Protein AF-A0A7S2IC06-F1 (afdb_monomer_lite)

Radius of gyration: 17.0 Å; chains: 1; bounding box: 45×34×47 Å

Structure (mmCIF, N/CA/C/O backbone):
data_AF-A0A7S2IC06-F1
#
_entry.id   AF-A0A7S2IC06-F1
#
loop_
_atom_site.group_PDB
_atom_site.id
_atom_site.type_symbol
_atom_site.label_atom_id
_atom_site.label_alt_id
_atom_site.label_comp_id
_atom_site.label_asym_id
_atom_site.label_entity_id
_atom_site.label_seq_id
_atom_site.pdbx_PDB_ins_code
_atom_site.Cartn_x
_atom_site.Cartn_y
_atom_site.Cartn_z
_atom_site.occupancy
_atom_site.B_iso_or_equiv
_atom_site.auth_seq_id
_atom_site.auth_comp_id
_atom_site.auth_asym_id
_atom_site.auth_atom_id
_atom_site.pdbx_PDB_model_num
ATOM 1 N N . TYR A 1 1 ? 7.723 6.911 17.858 1.00 88.75 1 TYR A N 1
ATOM 2 C CA . TYR A 1 1 ? 7.736 6.981 16.388 1.00 88.75 1 TYR A CA 1
ATOM 3 C C . TYR A 1 1 ? 6.373 6.677 15.778 1.00 88.75 1 TYR A C 1
ATOM 5 O O . TYR A 1 1 ? 5.666 7.607 15.430 1.00 88.75 1 TYR A O 1
ATOM 13 N N . VAL A 1 2 ? 5.915 5.421 15.769 1.00 88.25 2 VAL A N 1
ATOM 14 C CA . VAL A 1 2 ? 4.661 5.024 15.096 1.00 88.25 2 VAL A CA 1
ATOM 15 C C . VAL A 1 2 ? 3.413 5.791 15.566 1.00 88.25 2 VAL A C 1
ATOM 17 O O . VAL A 1 2 ? 2.596 6.195 14.750 1.00 88.25 2 VAL A O 1
ATOM 20 N N . GLN A 1 3 ? 3.288 6.100 16.860 1.00 89.50 3 GLN A N 1
ATOM 21 C CA . GLN A 1 3 ? 2.192 6.945 17.372 1.00 89.50 3 GLN A CA 1
ATOM 22 C C . GLN A 1 3 ? 2.185 8.374 16.788 1.00 89.50 3 GLN A C 1
ATOM 24 O O . GLN A 1 3 ? 1.154 9.042 16.762 1.00 89.50 3 GLN A O 1
ATOM 29 N N . GLY A 1 4 ? 3.336 8.875 16.335 1.00 92.00 4 GLY A N 1
ATOM 30 C CA . GLY A 1 4 ? 3.431 10.110 15.557 1.00 92.00 4 GLY A CA 1
ATOM 31 C C . GLY A 1 4 ? 2.849 9.935 14.156 1.00 92.00 4 GLY A C 1
ATOM 32 O O . GLY A 1 4 ? 2.000 10.731 13.767 1.00 92.00 4 GLY A O 1
ATOM 33 N N . MET A 1 5 ? 3.209 8.851 13.460 1.00 93.56 5 MET A N 1
ATOM 34 C CA . MET A 1 5 ? 2.650 8.508 12.145 1.00 93.56 5 MET A CA 1
ATOM 35 C C . MET A 1 5 ? 1.123 8.377 12.184 1.00 93.56 5 MET A C 1
ATOM 37 O O . MET A 1 5 ? 0.424 8.940 11.348 1.00 93.56 5 MET A O 1
ATOM 41 N N . LEU A 1 6 ? 0.578 7.692 13.192 1.00 90.81 6 LEU A N 1
ATOM 42 C CA . LEU A 1 6 ? -0.871 7.492 13.316 1.00 90.81 6 LEU A CA 1
ATOM 43 C C . LEU A 1 6 ? -1.656 8.797 13.434 1.00 90.81 6 LEU A C 1
ATOM 45 O O . LEU A 1 6 ? -2.805 8.851 13.014 1.00 90.81 6 LEU A O 1
ATOM 49 N N . ARG A 1 7 ? -1.040 9.860 13.961 1.00 92.19 7 ARG A N 1
ATOM 50 C CA . ARG A 1 7 ? -1.664 11.187 14.038 1.00 92.19 7 ARG A CA 1
ATOM 51 C C . ARG A 1 7 ? -1.750 11.900 12.688 1.00 92.19 7 ARG A C 1
ATOM 53 O O . ARG A 1 7 ? -2.491 12.872 12.590 1.00 92.19 7 ARG A O 1
ATOM 60 N N . ARG A 1 8 ? -1.026 11.431 11.666 1.00 91.50 8 ARG A N 1
ATOM 61 C CA . ARG A 1 8 ? -1.155 11.904 10.276 1.00 91.50 8 ARG A CA 1
ATOM 62 C C . ARG A 1 8 ? -2.258 11.199 9.508 1.00 91.50 8 ARG A C 1
ATOM 64 O O . ARG A 1 8 ? -2.693 11.694 8.474 1.00 91.50 8 ARG A O 1
ATOM 71 N N . LEU A 1 9 ? -2.692 10.044 10.000 1.00 90.75 9 LEU A N 1
ATOM 72 C CA . LEU A 1 9 ? -3.789 9.317 9.398 1.00 90.75 9 LEU A CA 1
ATOM 73 C C . LEU A 1 9 ? -5.127 9.871 9.908 1.00 90.75 9 LEU A C 1
ATOM 75 O O . LEU A 1 9 ? -5.217 10.371 11.035 1.00 90.75 9 LEU A O 1
ATOM 79 N N . PRO A 1 10 ? -6.189 9.782 9.095 1.00 88.12 10 PRO A N 1
ATOM 80 C CA . PRO A 1 10 ? -7.542 10.076 9.544 1.00 88.12 10 PRO A CA 1
ATOM 81 C C . PRO A 1 10 ? -7.901 9.244 10.784 1.00 88.12 10 PRO A C 1
ATOM 83 O O . PRO A 1 10 ? -7.477 8.099 10.909 1.00 88.12 10 PRO A O 1
ATOM 86 N N . LYS A 1 11 ? -8.706 9.798 11.702 1.00 84.94 11 LYS A N 1
ATOM 87 C CA . LYS A 1 11 ? -9.112 9.082 12.933 1.00 84.94 11 LYS A CA 1
ATOM 88 C C . LYS A 1 11 ? -9.860 7.781 12.636 1.00 84.94 11 LYS A C 1
ATOM 90 O O . LYS A 1 11 ? -9.700 6.797 13.350 1.00 84.94 11 LYS A O 1
ATOM 95 N N . GLU A 1 12 ? -10.660 7.797 11.577 1.00 87.12 12 GLU A N 1
ATOM 96 C CA . GLU A 1 12 ? -11.350 6.634 11.037 1.00 87.12 12 GLU A CA 1
ATOM 97 C C . GLU A 1 12 ? -10.855 6.419 9.612 1.00 87.12 12 GLU A C 1
ATOM 99 O O . GLU A 1 12 ? -10.966 7.307 8.768 1.00 87.12 12 GLU A O 1
ATOM 104 N N . PHE A 1 13 ? -10.265 5.257 9.358 1.00 91.75 13 PHE A N 1
ATOM 105 C CA . PHE A 1 13 ? -9.739 4.889 8.053 1.00 91.75 13 PHE A CA 1
ATOM 106 C C . PHE A 1 13 ? -9.820 3.379 7.863 1.00 91.75 13 PHE A C 1
ATOM 108 O O . PHE A 1 13 ? -9.888 2.603 8.824 1.00 91.75 13 PHE A O 1
ATOM 115 N N . ALA A 1 14 ? -9.786 2.960 6.606 1.00 93.81 14 ALA A N 1
ATOM 116 C CA . ALA A 1 14 ? -9.559 1.576 6.237 1.00 93.81 14 ALA A CA 1
ATOM 117 C C . ALA A 1 14 ? -8.204 1.450 5.548 1.00 93.81 14 ALA A C 1
ATOM 119 O O . ALA A 1 14 ? -7.782 2.352 4.829 1.00 93.81 14 ALA A O 1
ATOM 120 N N . VAL A 1 15 ? -7.540 0.318 5.741 1.00 94.88 15 VAL A N 1
ATOM 121 C CA . VAL A 1 15 ? -6.320 -0.017 5.013 1.00 94.88 15 VAL A CA 1
ATOM 122 C C . VAL A 1 15 ? -6.629 -1.058 3.952 1.00 94.88 15 VAL A C 1
ATOM 124 O O . VAL A 1 15 ? -7.211 -2.106 4.242 1.00 94.88 15 VAL A O 1
ATOM 127 N N . VAL A 1 16 ? -6.192 -0.781 2.729 1.00 94.12 16 VAL A N 1
ATOM 128 C CA . VAL A 1 16 ? -6.002 -1.787 1.687 1.00 94.12 16 VAL A CA 1
ATOM 129 C C . VAL A 1 16 ? -4.503 -2.009 1.561 1.00 94.12 16 VAL A C 1
ATOM 131 O O . VAL A 1 16 ? -3.754 -1.070 1.320 1.00 94.12 16 VAL A O 1
ATOM 134 N N . GLN A 1 17 ? -4.058 -3.246 1.741 1.00 92.25 17 GLN A N 1
ATOM 135 C CA . GLN A 1 17 ? -2.659 -3.619 1.574 1.00 92.25 17 GLN A CA 1
ATOM 136 C C . GLN A 1 17 ? -2.556 -4.604 0.420 1.00 92.25 17 GLN A C 1
ATOM 138 O O . GLN A 1 17 ? -3.049 -5.730 0.513 1.00 92.25 17 GLN A O 1
ATOM 143 N N . TRP A 1 18 ? -1.934 -4.171 -0.670 1.00 89.75 18 TRP A N 1
ATOM 144 C CA . TRP A 1 18 ? -1.793 -4.944 -1.894 1.00 89.75 18 TRP A CA 1
ATOM 145 C C . TRP A 1 18 ? -0.313 -5.169 -2.201 1.00 89.75 18 TRP A C 1
ATOM 147 O O . TRP A 1 18 ? 0.504 -4.272 -2.093 1.00 89.75 18 TRP A O 1
ATOM 157 N N . ARG A 1 19 ? 0.069 -6.397 -2.545 1.00 82.38 19 ARG A N 1
ATOM 158 C CA . ARG A 1 19 ? 1.414 -6.709 -3.051 1.00 82.38 19 ARG A CA 1
ATOM 159 C C . ARG A 1 19 ? 1.223 -7.305 -4.426 1.00 82.38 19 ARG A C 1
ATOM 161 O O . ARG A 1 19 ? 1.005 -8.514 -4.511 1.00 82.38 19 ARG A O 1
ATOM 168 N N . SER A 1 20 ? 1.174 -6.440 -5.432 1.00 72.56 20 SER A N 1
ATOM 169 C CA . SER A 1 20 ? 0.700 -6.735 -6.780 1.00 72.56 20 SER A CA 1
ATOM 170 C C . SER A 1 20 ? 1.371 -7.964 -7.356 1.00 72.56 20 SER A C 1
ATOM 172 O O . SER A 1 20 ? 0.670 -8.910 -7.700 1.00 72.56 20 SER A O 1
ATOM 174 N N . MET A 1 21 ? 2.702 -8.013 -7.334 1.00 63.06 21 MET A N 1
ATOM 175 C CA . MET A 1 21 ? 3.446 -9.156 -7.849 1.00 63.06 21 MET A CA 1
ATOM 176 C C . MET A 1 21 ? 4.856 -9.308 -7.291 1.00 63.06 21 MET A C 1
ATOM 178 O O . MET A 1 21 ? 5.610 -10.096 -7.852 1.00 63.06 21 MET A O 1
ATOM 182 N N . THR A 1 22 ? 5.212 -8.668 -6.167 1.00 61.09 22 THR A N 1
ATOM 183 C CA . THR A 1 22 ? 6.546 -8.783 -5.529 1.00 61.09 22 THR A CA 1
ATOM 184 C C . THR A 1 22 ? 7.200 -10.174 -5.677 1.00 61.09 22 THR A C 1
ATOM 186 O O . THR A 1 22 ? 8.375 -10.267 -5.984 1.00 61.09 22 THR A O 1
ATOM 189 N N . HIS A 1 23 ? 6.464 -11.281 -5.494 1.00 58.22 23 HIS A N 1
ATOM 190 C CA . HIS A 1 23 ? 7.034 -12.627 -5.642 1.00 58.22 23 HIS A CA 1
ATOM 191 C C . HIS A 1 23 ? 7.337 -13.049 -7.085 1.00 58.22 23 HIS A C 1
ATOM 193 O O . HIS A 1 23 ? 8.404 -13.600 -7.325 1.00 58.22 23 HIS A O 1
ATOM 199 N N . GLN A 1 24 ? 6.432 -12.801 -8.032 1.00 59.56 24 GLN A N 1
ATOM 200 C CA . GLN A 1 24 ? 6.676 -13.117 -9.441 1.00 59.56 24 GLN A CA 1
ATOM 201 C C . GLN A 1 24 ? 7.741 -12.190 -10.032 1.00 59.56 24 GLN A C 1
ATOM 203 O O . GLN A 1 24 ? 8.593 -12.647 -10.786 1.00 59.56 24 GLN A O 1
ATOM 208 N N . LEU A 1 25 ? 7.750 -10.922 -9.608 1.00 61.03 25 LEU A N 1
ATOM 209 C CA . LEU A 1 25 ? 8.814 -9.977 -9.923 1.00 61.03 25 LEU A CA 1
ATOM 210 C C . LEU A 1 25 ? 10.158 -10.424 -9.354 1.00 61.03 25 LEU A C 1
ATOM 212 O O . LEU A 1 25 ? 11.137 -10.432 -10.079 1.00 61.03 25 LEU A O 1
ATOM 216 N N . MET A 1 26 ? 10.214 -10.834 -8.083 1.00 59.47 26 MET A N 1
ATOM 217 C CA . MET A 1 26 ? 11.446 -11.333 -7.463 1.00 59.47 26 MET A CA 1
ATOM 218 C C . MET A 1 26 ? 11.981 -12.570 -8.182 1.00 59.47 26 MET A C 1
ATOM 220 O O . MET A 1 26 ? 13.162 -12.611 -8.490 1.00 59.47 26 MET A O 1
ATOM 224 N N . VAL A 1 27 ? 11.122 -13.539 -8.525 1.00 58.94 27 VAL A N 1
ATOM 225 C CA . VAL A 1 27 ? 11.535 -14.729 -9.297 1.00 58.94 27 VAL A CA 1
ATOM 226 C C . VAL A 1 27 ? 12.167 -14.331 -10.633 1.00 58.94 27 VAL A C 1
ATOM 228 O O . VAL A 1 27 ? 13.124 -14.955 -11.079 1.00 58.94 27 VAL A O 1
ATOM 231 N N . LEU A 1 28 ? 11.665 -13.269 -11.250 1.00 57.69 28 LEU A N 1
ATOM 232 C CA . LEU A 1 28 ? 12.175 -12.739 -12.506 1.00 57.69 28 LEU A CA 1
ATOM 233 C C . LEU A 1 28 ? 13.460 -11.930 -12.372 1.00 57.69 28 LEU A C 1
ATOM 235 O O . LEU A 1 28 ? 14.386 -12.091 -13.166 1.00 57.69 28 LEU A O 1
ATOM 239 N N . LEU A 1 29 ? 13.522 -11.084 -11.351 1.00 53.59 29 LEU A N 1
ATOM 240 C CA . LEU A 1 29 ? 14.646 -10.200 -11.074 1.00 53.59 29 LEU A CA 1
ATOM 241 C C . LEU A 1 29 ? 15.854 -10.939 -10.515 1.00 53.59 29 LEU A C 1
ATOM 243 O O . LEU A 1 29 ? 16.983 -10.566 -10.815 1.00 53.59 29 LEU A O 1
ATOM 247 N N . GLU A 1 30 ? 15.636 -12.010 -9.754 1.00 55.56 30 GLU A N 1
ATOM 248 C CA . GLU A 1 30 ? 16.704 -12.881 -9.264 1.00 55.56 30 GLU A CA 1
ATOM 249 C C . GLU A 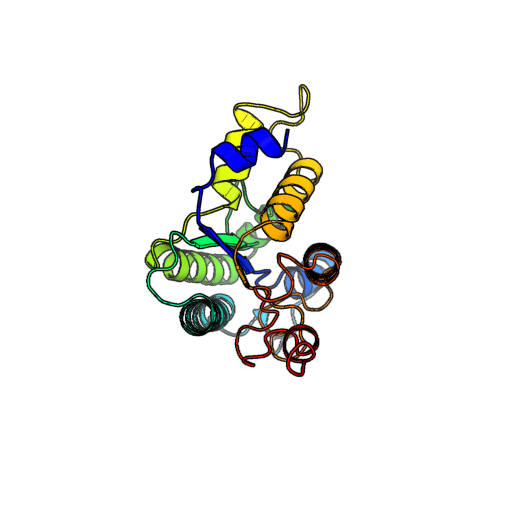1 30 ? 17.291 -13.755 -10.381 1.00 55.56 30 GLU A C 1
ATOM 251 O O . GLU A 1 30 ? 18.433 -14.198 -10.267 1.00 55.56 30 GLU A O 1
ATOM 256 N N . GLN A 1 31 ? 16.543 -14.016 -11.462 1.00 53.97 31 GLN A N 1
ATOM 257 C CA . GLN A 1 31 ? 16.961 -14.995 -12.467 1.00 53.97 31 GLN A CA 1
ATOM 258 C C . GLN A 1 31 ? 17.628 -14.418 -13.716 1.00 53.97 31 GLN A C 1
ATOM 260 O O . GLN A 1 31 ? 18.330 -15.198 -14.353 1.00 53.97 31 GLN A O 1
ATOM 265 N N . TRP A 1 32 ? 17.469 -13.130 -14.076 1.00 51.72 32 TRP A N 1
ATOM 266 C CA . TRP A 1 32 ? 18.069 -12.518 -15.294 1.00 51.72 32 TRP A CA 1
ATOM 267 C C . TRP A 1 32 ? 18.031 -13.443 -16.536 1.00 51.72 32 TRP A C 1
ATOM 269 O O . TRP A 1 32 ? 18.938 -13.451 -17.368 1.00 51.72 32 TRP A O 1
ATOM 279 N N . LYS A 1 33 ? 17.000 -14.283 -16.645 1.00 52.66 33 LYS A N 1
ATOM 280 C CA . LYS A 1 33 ? 16.821 -15.265 -17.717 1.00 52.66 33 LYS A CA 1
ATOM 281 C C . LYS A 1 33 ? 15.632 -14.849 -18.557 1.00 52.66 33 LYS A C 1
ATOM 283 O O . LYS A 1 33 ? 14.726 -14.184 -18.056 1.00 52.66 33 LYS A O 1
ATOM 288 N N . GLU A 1 34 ? 15.656 -15.247 -19.826 1.00 54.75 34 GLU A N 1
ATOM 289 C CA . GLU A 1 34 ? 14.522 -15.073 -20.728 1.00 54.75 34 GLU A CA 1
ATOM 290 C C . GLU A 1 34 ? 13.252 -15.577 -20.043 1.00 54.75 34 GLU A C 1
ATOM 292 O O . GLU A 1 34 ? 13.143 -16.739 -19.645 1.00 54.75 34 GLU A O 1
ATOM 297 N N . ILE A 1 35 ? 12.326 -14.648 -19.837 1.00 56.53 35 ILE A N 1
ATOM 298 C CA . ILE A 1 35 ? 11.043 -14.923 -19.217 1.00 56.53 35 ILE A CA 1
ATOM 299 C C . ILE A 1 35 ? 10.278 -15.841 -20.160 1.00 56.53 35 ILE A C 1
ATOM 301 O O . ILE A 1 35 ? 10.083 -15.475 -21.319 1.00 56.53 35 ILE A O 1
ATOM 305 N N . ASP A 1 36 ? 9.804 -16.989 -19.668 1.00 61.75 36 ASP A N 1
ATOM 306 C CA . ASP A 1 36 ? 8.867 -17.831 -20.416 1.00 61.75 36 ASP A CA 1
ATOM 307 C C . ASP A 1 36 ? 7.733 -16.946 -20.978 1.00 61.75 36 ASP A C 1
ATOM 309 O O . ASP A 1 36 ? 7.054 -16.276 -20.196 1.00 61.75 36 ASP A O 1
ATOM 313 N N . PRO A 1 37 ? 7.498 -16.897 -22.303 1.00 61.00 37 PRO A N 1
ATOM 314 C CA . PRO A 1 37 ? 6.413 -16.116 -22.897 1.00 61.00 37 PRO A CA 1
ATOM 315 C C . PRO A 1 37 ? 5.032 -16.390 -22.278 1.00 61.00 37 PRO A C 1
ATOM 317 O O . PRO A 1 37 ? 4.177 -15.508 -22.288 1.00 61.00 37 PRO A O 1
ATOM 320 N N . ALA A 1 38 ? 4.815 -17.577 -21.700 1.00 61.94 38 ALA A N 1
ATOM 321 C CA . ALA A 1 38 ? 3.589 -17.940 -20.989 1.00 61.94 38 ALA A CA 1
ATOM 322 C C . ALA A 1 38 ? 3.532 -17.447 -19.526 1.00 61.94 38 ALA A C 1
ATOM 324 O O . ALA A 1 38 ? 2.496 -17.585 -18.867 1.00 61.94 38 ALA A O 1
ATOM 325 N N . HIS A 1 39 ? 4.618 -16.875 -18.996 1.00 63.44 39 HIS A N 1
ATOM 326 C CA . HIS A 1 39 ? 4.688 -16.363 -17.630 1.00 63.44 39 HIS A CA 1
ATOM 327 C C . HIS A 1 39 ? 3.668 -15.230 -17.421 1.00 63.44 39 HIS A C 1
ATOM 329 O O . HIS A 1 39 ? 3.549 -14.355 -18.279 1.00 63.44 39 HIS A O 1
ATOM 335 N N . PRO A 1 40 ? 2.957 -15.165 -16.279 1.00 59.19 40 PRO A N 1
ATOM 336 C CA . PRO A 1 40 ? 1.930 -14.148 -16.050 1.00 59.19 40 PRO A CA 1
ATOM 337 C C . PRO A 1 40 ? 2.380 -12.696 -16.219 1.00 59.19 40 PRO A C 1
ATOM 339 O O . PRO A 1 40 ? 1.576 -11.865 -16.620 1.00 59.19 40 PRO A O 1
ATOM 342 N N . ILE A 1 41 ? 3.657 -12.391 -15.974 1.00 57.31 41 ILE A N 1
ATOM 343 C CA . ILE A 1 41 ? 4.211 -11.048 -16.217 1.00 57.31 41 ILE A CA 1
ATOM 344 C C . ILE A 1 41 ? 4.152 -10.625 -17.696 1.00 57.31 41 ILE A C 1
ATOM 346 O O . ILE A 1 41 ? 4.120 -9.437 -17.996 1.00 57.31 41 ILE A O 1
ATOM 350 N N . ASN A 1 42 ? 4.160 -11.601 -18.610 1.00 58.78 42 ASN A N 1
ATOM 351 C CA . ASN A 1 42 ? 4.069 -11.392 -20.052 1.00 58.78 42 ASN A CA 1
ATOM 352 C C . ASN A 1 42 ? 2.612 -11.317 -20.520 1.00 58.78 42 ASN A C 1
ATOM 354 O O . ASN A 1 42 ? 2.351 -10.990 -21.679 1.00 58.78 42 ASN A O 1
ATOM 358 N N . GLN A 1 43 ? 1.646 -11.594 -19.635 1.00 62.94 43 GLN A N 1
ATOM 359 C CA . GLN A 1 43 ? 0.251 -11.307 -19.925 1.00 62.94 43 GLN A CA 1
ATOM 360 C C . GLN A 1 43 ? 0.078 -9.795 -19.971 1.00 62.94 43 GLN A C 1
ATOM 362 O O . GLN A 1 43 ? 0.429 -9.066 -19.044 1.00 62.94 43 GLN A O 1
ATOM 367 N N . THR A 1 44 ? -0.489 -9.316 -21.068 1.00 61.44 44 THR A N 1
ATOM 368 C CA . THR A 1 44 ? -0.839 -7.909 -21.216 1.00 61.44 44 THR A CA 1
ATOM 369 C C . THR A 1 44 ? -1.812 -7.515 -20.098 1.00 61.44 44 THR A C 1
ATOM 371 O O . THR A 1 44 ? -2.816 -8.194 -19.876 1.00 61.44 44 THR A O 1
ATOM 374 N N . ALA A 1 45 ? -1.528 -6.403 -19.416 1.00 73.38 45 ALA A N 1
ATOM 375 C CA . ALA A 1 45 ? -2.410 -5.779 -18.426 1.00 73.38 45 ALA A CA 1
ATOM 376 C C . ALA A 1 45 ? -2.622 -6.549 -17.093 1.00 73.38 45 ALA A C 1
ATOM 378 O O . ALA A 1 45 ? -3.698 -6.459 -16.490 1.00 73.38 45 ALA A O 1
ATOM 379 N N . HIS A 1 46 ? -1.641 -7.324 -16.613 1.00 79.62 46 HIS A N 1
ATOM 380 C CA . HIS A 1 46 ? -1.772 -8.076 -15.356 1.00 79.62 46 HIS A CA 1
ATOM 381 C C . HIS A 1 46 ? -2.065 -7.172 -14.141 1.00 79.62 46 HIS A C 1
ATOM 383 O O . HIS A 1 46 ? -3.045 -7.406 -13.422 1.00 79.62 46 HIS A O 1
ATOM 389 N N . HIS A 1 47 ? -1.271 -6.119 -13.917 1.00 84.38 47 HIS A N 1
ATOM 390 C CA . HIS A 1 47 ? -1.468 -5.201 -12.790 1.00 84.38 47 HIS A CA 1
ATOM 391 C C . HIS A 1 47 ? -2.835 -4.533 -12.869 1.00 84.38 47 HIS A C 1
ATOM 393 O O . HIS A 1 47 ? -3.517 -4.422 -11.852 1.00 84.38 47 HIS A O 1
ATOM 399 N N . GLN A 1 48 ? -3.287 -4.158 -14.066 1.00 87.81 48 GLN A N 1
ATOM 400 C CA . GLN A 1 48 ? -4.626 -3.605 -14.271 1.00 87.81 48 GLN A CA 1
ATOM 401 C C . GLN A 1 48 ? -5.737 -4.598 -13.907 1.00 87.81 48 GLN A C 1
ATOM 403 O O . GLN A 1 48 ? -6.715 -4.224 -13.255 1.00 87.81 48 GLN A O 1
ATOM 408 N N . HIS A 1 49 ? -5.620 -5.871 -14.302 1.00 86.19 49 HIS A N 1
ATOM 409 C CA . HIS A 1 49 ? -6.585 -6.905 -13.914 1.00 86.19 49 HIS A CA 1
ATOM 410 C C . HIS A 1 49 ? -6.645 -7.076 -12.395 1.00 86.19 49 HIS A C 1
ATOM 412 O O . HIS A 1 49 ? -7.734 -7.128 -11.813 1.00 86.19 49 HIS A O 1
ATOM 418 N N . CYS A 1 50 ? -5.490 -7.092 -11.740 1.00 86.88 50 CYS A N 1
ATOM 419 C CA . CYS A 1 50 ? -5.419 -7.211 -10.294 1.00 86.88 50 CYS A CA 1
ATOM 420 C C . CYS A 1 50 ? -5.887 -5.941 -9.568 1.00 86.88 50 CYS A C 1
ATOM 422 O O . CYS A 1 50 ? -6.607 -6.050 -8.577 1.00 86.88 50 CYS A O 1
ATOM 424 N N . ALA A 1 51 ? -5.619 -4.746 -10.093 1.00 91.25 51 ALA A N 1
ATOM 425 C CA . ALA A 1 51 ? -6.166 -3.497 -9.568 1.00 91.25 51 ALA A CA 1
ATOM 426 C C . ALA A 1 51 ? -7.701 -3.501 -9.620 1.00 91.25 51 ALA A C 1
ATOM 428 O O . ALA A 1 51 ? -8.352 -3.181 -8.625 1.00 91.25 51 ALA A O 1
ATOM 429 N N . LYS A 1 52 ? -8.308 -3.962 -10.724 1.00 90.56 52 LYS A N 1
ATOM 430 C CA . LYS A 1 52 ? -9.772 -4.136 -10.825 1.00 90.56 52 LYS A CA 1
ATOM 431 C C . LYS A 1 52 ? -10.309 -5.075 -9.738 1.00 90.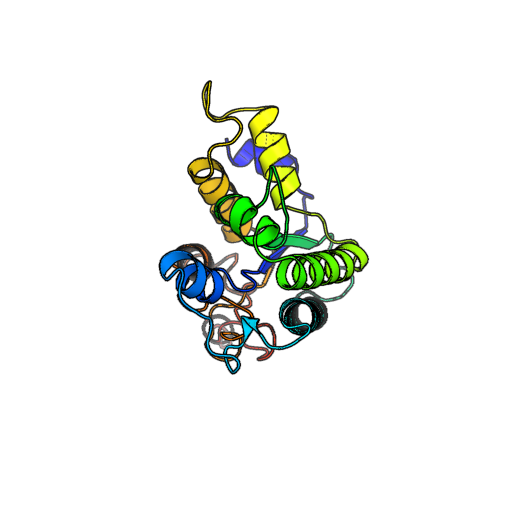56 52 LYS A C 1
ATOM 433 O O . LYS A 1 52 ? -11.337 -4.775 -9.127 1.00 90.56 52 LYS A O 1
ATOM 438 N N . ALA A 1 53 ? -9.606 -6.175 -9.462 1.00 88.62 53 ALA A N 1
ATOM 439 C CA . ALA A 1 53 ? -9.953 -7.104 -8.387 1.00 88.62 53 ALA A CA 1
ATOM 440 C C . ALA A 1 53 ? -9.886 -6.449 -7.000 1.00 88.62 53 ALA A C 1
ATOM 442 O O . ALA A 1 53 ? -10.820 -6.581 -6.207 1.00 88.62 53 ALA A O 1
ATOM 443 N N . VAL A 1 54 ? -8.813 -5.704 -6.724 1.00 90.81 54 VAL A N 1
ATOM 444 C CA . VAL A 1 54 ? -8.615 -4.965 -5.469 1.00 90.81 54 VAL A CA 1
ATOM 445 C C . VAL A 1 54 ? -9.724 -3.934 -5.271 1.00 90.81 54 VAL A C 1
ATOM 447 O O . VAL A 1 54 ? -10.342 -3.904 -4.208 1.00 90.81 54 VAL A O 1
ATOM 450 N N . VAL A 1 55 ? -10.048 -3.142 -6.299 1.00 92.00 55 VAL A N 1
ATOM 451 C CA . VAL A 1 55 ? -11.147 -2.162 -6.260 1.00 92.00 55 VAL A CA 1
ATOM 452 C C . VAL A 1 55 ? -12.481 -2.842 -5.978 1.00 92.00 55 VAL A C 1
ATOM 454 O O . VAL A 1 55 ? -13.250 -2.368 -5.137 1.00 92.00 55 VAL A O 1
ATOM 457 N N . HIS A 1 56 ? -12.766 -3.957 -6.652 1.00 89.56 56 HIS A N 1
ATOM 458 C CA . HIS A 1 56 ? -13.993 -4.712 -6.425 1.00 89.56 56 HIS A CA 1
ATOM 459 C C . HIS A 1 56 ? -14.071 -5.242 -4.985 1.00 89.56 56 HIS A C 1
ATOM 461 O O . HIS A 1 56 ? -15.084 -5.043 -4.310 1.00 89.56 56 HIS A O 1
ATOM 467 N N . GLY A 1 57 ? -12.992 -5.852 -4.486 1.00 88.19 57 GLY A N 1
ATOM 468 C CA . GLY A 1 57 ? -12.895 -6.349 -3.114 1.00 88.19 57 GLY A CA 1
ATOM 469 C C . GLY A 1 57 ? -13.054 -5.237 -2.076 1.00 88.19 57 GLY A C 1
ATOM 470 O O . GLY A 1 57 ? -13.840 -5.375 -1.139 1.00 88.19 57 GLY A O 1
ATOM 471 N N . ALA A 1 58 ? -12.386 -4.099 -2.270 1.00 90.94 58 ALA A N 1
ATOM 472 C CA . ALA A 1 58 ? -12.498 -2.938 -1.392 1.00 90.94 58 ALA A CA 1
ATOM 473 C C . ALA A 1 58 ? -13.938 -2.409 -1.338 1.00 90.94 58 ALA A C 1
ATOM 475 O O . ALA A 1 58 ? -14.500 -2.281 -0.250 1.00 90.94 58 ALA A O 1
ATOM 476 N N . LYS A 1 59 ? -14.587 -2.201 -2.492 1.00 89.44 59 LYS A N 1
ATOM 477 C CA . LYS A 1 59 ? -15.998 -1.770 -2.556 1.00 89.44 59 LYS A CA 1
ATOM 478 C C . LYS A 1 59 ? -16.930 -2.754 -1.851 1.00 89.44 59 LYS A C 1
ATOM 480 O O . LYS A 1 59 ? -17.835 -2.338 -1.132 1.00 89.44 59 LYS A O 1
ATOM 485 N N . LYS A 1 60 ? -16.691 -4.053 -2.025 1.00 86.25 60 LYS A N 1
ATOM 486 C CA . LYS A 1 60 ? -17.501 -5.126 -1.439 1.00 86.25 60 LYS A CA 1
ATOM 487 C C . LYS A 1 60 ? -17.341 -5.245 0.080 1.00 86.25 60 LYS A C 1
ATOM 489 O O . LYS A 1 60 ? -18.335 -5.463 0.768 1.00 86.25 60 LYS A O 1
ATOM 494 N N . PHE A 1 61 ? -16.119 -5.147 0.605 1.00 85.06 61 PHE A N 1
ATOM 495 C CA . PHE A 1 61 ? -15.818 -5.478 2.008 1.00 85.06 61 PHE A CA 1
ATOM 496 C C . PHE A 1 61 ? -15.644 -4.273 2.921 1.00 85.06 61 PHE A C 1
ATOM 498 O O . PHE A 1 61 ? -15.985 -4.340 4.104 1.00 85.06 61 PHE A O 1
ATOM 505 N N . LEU A 1 62 ? -15.124 -3.174 2.385 1.00 83.69 62 LEU A N 1
ATOM 506 C CA . LEU A 1 62 ? -14.947 -1.930 3.126 1.00 83.69 62 LEU A CA 1
ATOM 507 C C . LEU A 1 62 ? -16.178 -1.023 2.980 1.00 83.69 62 LEU A C 1
ATOM 509 O O . LEU A 1 62 ? -16.460 -0.234 3.879 1.00 83.69 62 LEU A O 1
ATOM 513 N N . GLY A 1 63 ? -16.975 -1.229 1.923 1.00 67.81 63 GLY A N 1
ATOM 514 C CA . GLY A 1 63 ? -18.212 -0.498 1.662 1.00 67.81 63 GLY A CA 1
ATOM 515 C C . GLY A 1 63 ? -17.975 0.946 1.214 1.00 67.81 63 GLY A C 1
ATOM 516 O O . GLY A 1 63 ? -16.856 1.452 1.214 1.00 67.81 63 GLY A O 1
ATOM 517 N N . VAL A 1 64 ? -19.057 1.624 0.834 1.00 56.16 64 VAL A N 1
ATOM 518 C CA . VAL A 1 64 ? -19.067 3.066 0.553 1.00 56.16 64 VAL A CA 1
ATOM 519 C C . VAL A 1 64 ? -19.395 3.804 1.858 1.00 56.16 64 VAL A C 1
ATOM 521 O O . VAL A 1 64 ? -20.358 3.442 2.531 1.00 56.16 64 VAL A O 1
ATOM 524 N N . GLY A 1 65 ? -18.605 4.817 2.231 1.00 56.50 65 GLY A N 1
ATOM 525 C CA . GLY A 1 65 ? -18.928 5.731 3.342 1.00 56.50 65 GLY A CA 1
ATOM 526 C C . GLY A 1 65 ? -18.317 5.421 4.716 1.00 56.50 65 GLY A C 1
ATOM 527 O O . GLY A 1 65 ? -18.694 6.066 5.687 1.00 56.50 65 GLY A O 1
ATOM 528 N N . ARG A 1 66 ? -17.363 4.484 4.833 1.00 69.75 66 ARG A N 1
ATOM 529 C CA . ARG A 1 66 ? -16.677 4.159 6.109 1.00 69.75 66 ARG A CA 1
ATOM 530 C C . ARG A 1 66 ? -15.394 4.962 6.373 1.00 69.75 66 ARG A C 1
ATOM 532 O O . ARG A 1 66 ? -14.526 4.514 7.116 1.00 69.75 66 ARG A O 1
ATOM 539 N N . GLY A 1 67 ? -15.284 6.133 5.754 1.00 80.69 67 GLY A N 1
ATOM 540 C CA . GLY A 1 67 ? -14.099 6.980 5.822 1.00 80.69 67 GLY A CA 1
ATOM 541 C C . GLY A 1 67 ? -13.0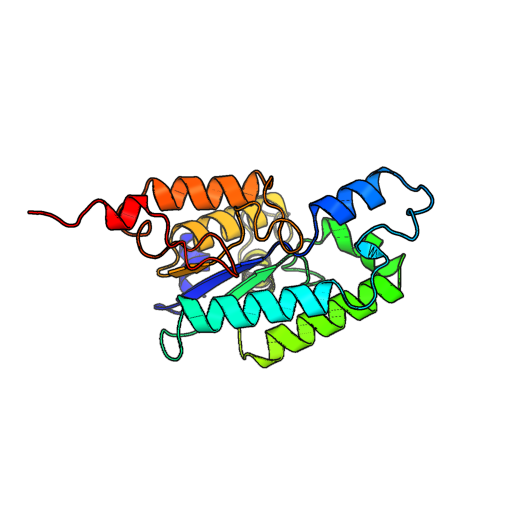84 6.718 4.700 1.00 80.69 67 GLY A C 1
ATOM 542 O O . GLY A 1 67 ? -13.328 5.907 3.802 1.00 80.69 67 GLY A O 1
ATOM 543 N N . PRO A 1 68 ? -11.966 7.456 4.713 1.00 91.88 68 PRO A N 1
ATOM 544 C CA . PRO A 1 68 ? -10.906 7.352 3.717 1.00 91.88 68 PRO A CA 1
ATOM 545 C C . PRO A 1 68 ? -10.230 5.975 3.719 1.00 91.88 68 PRO A C 1
ATOM 547 O O . PRO A 1 68 ? -10.023 5.353 4.764 1.00 91.88 68 PRO A O 1
ATOM 550 N N . ILE A 1 69 ? -9.849 5.521 2.525 1.00 94.00 69 ILE A N 1
ATOM 551 C CA . ILE A 1 69 ? -9.031 4.322 2.326 1.00 94.00 69 ILE A CA 1
ATOM 552 C C . ILE A 1 69 ? -7.576 4.753 2.172 1.00 94.00 69 ILE A C 1
ATOM 554 O O . ILE A 1 69 ? -7.274 5.640 1.378 1.00 94.00 69 ILE A O 1
ATOM 558 N N . VAL A 1 70 ? -6.691 4.104 2.920 1.00 94.62 70 VAL A N 1
ATOM 559 C CA . VAL A 1 70 ? -5.238 4.222 2.814 1.00 9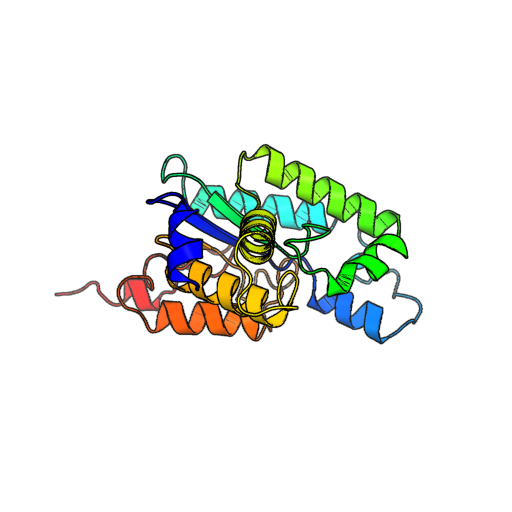4.62 70 VAL A CA 1
ATOM 560 C C . VAL A 1 70 ? -4.721 2.969 2.114 1.00 94.62 70 VAL A C 1
ATOM 562 O O . VAL A 1 70 ? -4.931 1.854 2.597 1.00 94.62 70 VAL A O 1
ATOM 565 N N . LEU A 1 71 ? -4.082 3.150 0.964 1.00 94.25 71 LEU A N 1
ATOM 566 C CA . LEU A 1 71 ? -3.496 2.078 0.171 1.00 94.25 71 LEU A CA 1
ATOM 567 C C . LEU A 1 71 ? -1.993 1.983 0.448 1.00 94.25 71 LEU A C 1
ATOM 569 O O . LEU A 1 71 ? -1.278 2.962 0.255 1.00 94.25 71 LEU A O 1
ATOM 573 N N . PHE A 1 72 ? -1.534 0.794 0.830 1.00 92.50 72 PHE A N 1
ATOM 574 C CA . PHE A 1 72 ? -0.118 0.418 0.822 1.00 92.50 72 PHE A CA 1
ATOM 575 C C . PHE A 1 72 ? 0.107 -0.621 -0.277 1.00 92.50 72 PHE A C 1
ATOM 577 O O . PHE A 1 72 ? -0.542 -1.675 -0.262 1.00 92.50 72 PHE A O 1
ATOM 584 N N . SER A 1 73 ? 0.979 -0.328 -1.239 1.00 89.56 73 SER A N 1
ATOM 585 C CA . SER A 1 73 ? 1.244 -1.175 -2.392 1.00 89.56 73 SER A CA 1
ATOM 586 C C . SER A 1 73 ? 2.609 -0.974 -3.046 1.00 89.56 73 SER A C 1
ATOM 588 O O . SER A 1 73 ? 3.067 0.135 -3.275 1.00 89.56 73 SER A O 1
ATOM 590 N N . ASP A 1 74 ? 3.177 -2.084 -3.521 1.00 82.50 74 ASP A N 1
ATOM 591 C CA . ASP A 1 74 ? 4.404 -2.150 -4.346 1.00 82.50 74 ASP A CA 1
ATOM 592 C C . ASP A 1 74 ? 4.270 -1.594 -5.766 1.00 82.50 74 ASP A C 1
ATOM 594 O O . ASP A 1 74 ? 5.209 -1.671 -6.551 1.00 82.50 74 ASP A O 1
ATOM 598 N N . ILE A 1 75 ? 3.115 -1.016 -6.090 1.00 84.88 75 ILE A N 1
ATOM 599 C CA . ILE A 1 75 ? 2.905 -0.294 -7.341 1.00 84.88 75 ILE A CA 1
ATOM 600 C C . ILE A 1 75 ? 3.221 1.195 -7.200 1.00 84.88 75 ILE A C 1
ATOM 602 O O . ILE A 1 75 ? 3.383 1.853 -8.222 1.00 84.88 75 ILE A O 1
ATOM 606 N N . HIS A 1 76 ? 3.294 1.739 -5.980 1.00 87.31 76 HIS A N 1
ATOM 607 C CA . HIS A 1 76 ? 3.715 3.118 -5.767 1.00 87.31 76 HIS A CA 1
ATOM 608 C C . HIS A 1 76 ? 5.232 3.202 -5.939 1.00 87.31 76 HIS A C 1
ATOM 610 O O . HIS A 1 76 ? 5.970 2.406 -5.362 1.00 87.31 76 HIS A O 1
ATOM 616 N N . ARG A 1 77 ? 5.689 4.154 -6.753 1.00 75.88 77 ARG A N 1
ATOM 617 C CA . ARG A 1 77 ? 7.116 4.395 -6.994 1.00 75.88 77 ARG A CA 1
ATOM 618 C C . ARG A 1 77 ? 7.678 5.470 -6.074 1.00 75.88 77 ARG A C 1
ATOM 620 O O . ARG A 1 77 ? 6.924 6.301 -5.566 1.00 75.88 77 ARG A O 1
ATOM 627 N N . GLN A 1 78 ? 9.012 5.526 -6.006 1.00 65.81 78 GLN A N 1
ATOM 628 C CA . GLN A 1 78 ? 9.774 6.546 -5.281 1.00 65.81 78 GLN A CA 1
ATOM 629 C C . GLN A 1 78 ? 9.502 6.518 -3.768 1.00 65.81 78 GLN A C 1
ATOM 631 O O . GLN A 1 78 ? 8.874 5.595 -3.254 1.00 65.81 78 GLN A O 1
ATOM 636 N N . GLN A 1 79 ? 10.029 7.515 -3.050 1.00 59.34 79 GLN A N 1
ATOM 637 C CA . GLN A 1 79 ? 9.943 7.618 -1.5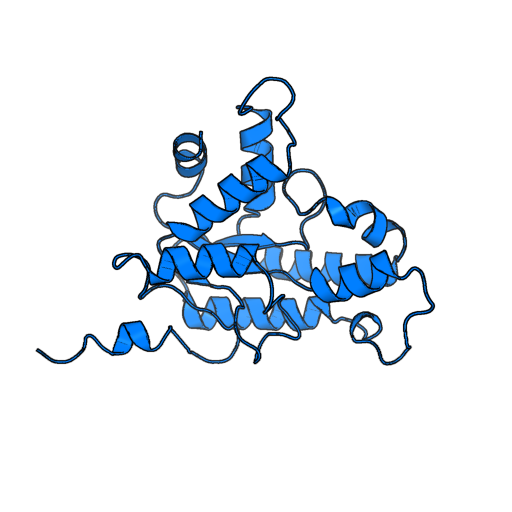93 1.00 59.34 79 GLN A CA 1
ATOM 638 C C . GLN A 1 79 ? 8.508 7.392 -1.099 1.00 59.34 79 GLN A C 1
ATOM 640 O O . GLN A 1 79 ? 7.608 8.200 -1.351 1.00 59.34 79 GLN A O 1
ATOM 645 N N . GLY A 1 80 ? 8.331 6.278 -0.392 1.00 56.78 80 GLY A N 1
ATOM 646 C CA . GLY A 1 80 ? 7.063 5.818 0.158 1.00 56.78 80 GLY A CA 1
ATOM 647 C C . GLY A 1 80 ? 6.709 4.409 -0.277 1.00 56.78 80 GLY A C 1
ATOM 648 O O . GLY A 1 80 ? 6.016 3.711 0.443 1.00 56.78 80 GLY A O 1
ATOM 649 N N . GLY A 1 81 ? 7.128 3.995 -1.470 1.00 58.47 81 GLY A N 1
ATOM 650 C CA . GLY A 1 81 ? 6.828 2.674 -2.004 1.00 58.47 81 GLY A CA 1
ATOM 651 C C . GLY A 1 81 ? 7.909 1.640 -1.715 1.00 58.47 81 GLY A C 1
ATOM 652 O O . GLY A 1 81 ? 8.951 1.922 -1.138 1.00 58.47 81 GLY A O 1
ATOM 653 N N . TYR A 1 82 ? 7.669 0.431 -2.212 1.00 64.25 82 TYR A N 1
ATOM 654 C CA . TYR A 1 82 ? 8.662 -0.639 -2.256 1.00 64.25 82 TYR A CA 1
ATOM 655 C C . TYR A 1 82 ? 9.720 -0.322 -3.328 1.00 64.25 82 TYR A C 1
ATOM 657 O O . TYR A 1 82 ? 9.634 -0.782 -4.474 1.00 64.25 82 TYR A O 1
ATOM 665 N N . THR A 1 83 ? 10.673 0.546 -2.969 1.00 67.31 83 THR A N 1
ATOM 666 C CA . THR A 1 83 ? 11.730 1.073 -3.846 1.00 67.31 83 THR A CA 1
ATOM 667 C C . THR A 1 83 ? 12.715 0.013 -4.306 1.00 67.31 83 THR A C 1
ATOM 669 O O . THR A 1 83 ? 13.403 0.222 -5.309 1.00 67.31 83 THR A O 1
ATOM 672 N N . GLU A 1 84 ? 12.723 -1.162 -3.670 1.00 67.12 84 GLU A N 1
ATOM 673 C CA . GLU A 1 84 ? 13.567 -2.288 -4.057 1.00 67.12 84 GLU A CA 1
ATOM 674 C C . GLU A 1 84 ? 13.322 -2.756 -5.510 1.00 67.12 84 GLU A C 1
ATOM 676 O O . GLU A 1 84 ? 14.168 -3.428 -6.103 1.00 67.12 84 GLU A O 1
ATOM 681 N N . PHE A 1 85 ? 12.192 -2.365 -6.117 1.00 71.19 85 PHE A N 1
ATOM 682 C CA . PHE A 1 85 ? 11.825 -2.701 -7.495 1.00 71.19 85 PHE A CA 1
ATOM 683 C C . PHE A 1 85 ? 11.952 -1.544 -8.495 1.00 71.19 85 PHE A C 1
ATOM 685 O O . PHE A 1 85 ? 11.721 -1.752 -9.684 1.00 71.19 85 PHE A O 1
ATOM 692 N N . ASP A 1 86 ? 12.365 -0.340 -8.086 1.00 75.56 86 ASP A N 1
ATOM 693 C CA . ASP A 1 86 ? 12.401 0.815 -8.999 1.00 75.56 86 ASP A CA 1
ATOM 694 C C . ASP A 1 86 ? 13.324 0.592 -10.211 1.00 75.56 86 ASP A C 1
ATOM 696 O O . ASP A 1 86 ? 12.981 0.962 -11.337 1.00 75.56 86 ASP A O 1
ATOM 700 N N . ALA A 1 87 ? 14.464 -0.075 -10.014 1.00 74.94 87 ALA A N 1
ATOM 701 C CA . ALA A 1 87 ? 15.373 -0.426 -11.106 1.00 74.94 87 ALA A CA 1
ATOM 702 C C . ALA A 1 87 ? 14.748 -1.431 -12.093 1.00 74.94 87 ALA A C 1
ATOM 704 O O . ALA A 1 87 ? 14.965 -1.334 -13.301 1.00 74.94 87 ALA A O 1
ATOM 705 N N . ALA A 1 88 ? 13.945 -2.369 -11.586 1.00 70.50 88 ALA A N 1
ATOM 706 C CA . ALA A 1 88 ? 13.246 -3.369 -12.386 1.00 70.50 88 ALA A CA 1
ATOM 707 C C . ALA A 1 88 ? 12.203 -2.738 -13.305 1.00 70.50 88 ALA A C 1
ATOM 709 O O . ALA A 1 88 ? 12.133 -3.055 -14.493 1.00 70.50 88 ALA A O 1
ATOM 710 N N . TRP A 1 89 ? 11.415 -1.814 -12.754 1.00 75.25 89 TRP A N 1
ATOM 711 C CA . TRP A 1 89 ? 10.411 -1.073 -13.505 1.00 75.25 89 TRP A CA 1
ATOM 712 C C . TRP A 1 89 ? 11.041 -0.303 -14.666 1.00 75.25 89 TRP A C 1
ATOM 714 O O . TRP A 1 89 ? 10.562 -0.367 -15.795 1.00 75.25 89 TRP A O 1
ATOM 724 N N . LEU A 1 90 ? 12.175 0.355 -14.417 1.00 76.06 90 LEU A N 1
ATOM 725 C CA . LEU A 1 90 ? 12.905 1.094 -15.447 1.00 76.06 90 LEU A CA 1
ATOM 726 C C . LEU A 1 90 ? 13.497 0.189 -16.538 1.00 76.06 90 LEU A C 1
ATOM 728 O O . LEU A 1 90 ? 13.590 0.612 -17.689 1.00 76.06 90 LEU A O 1
ATOM 732 N N . ALA A 1 91 ? 13.882 -1.043 -16.200 1.00 75.81 91 ALA A N 1
ATOM 733 C CA . ALA A 1 91 ? 14.452 -1.990 -17.154 1.00 75.81 91 ALA A CA 1
ATOM 734 C C . ALA A 1 91 ? 13.414 -2.569 -18.135 1.00 75.81 91 ALA A C 1
ATOM 736 O O . ALA A 1 91 ? 13.782 -2.981 -19.238 1.00 75.81 91 ALA A O 1
ATOM 737 N N . TRP A 1 92 ? 12.124 -2.581 -17.773 1.00 77.88 92 TRP A N 1
ATOM 738 C CA . TRP A 1 92 ? 11.053 -3.195 -18.564 1.00 77.88 92 TRP A CA 1
ATOM 739 C C . TRP A 1 92 ? 9.880 -2.226 -18.811 1.00 77.88 92 TRP A C 1
ATOM 741 O O . TRP A 1 92 ? 8.905 -2.216 -18.059 1.00 77.88 92 TRP A O 1
ATOM 751 N N . PRO A 1 93 ? 9.907 -1.442 -19.908 1.00 80.31 93 PRO A N 1
ATOM 752 C CA . PRO A 1 93 ? 8.918 -0.387 -20.155 1.00 80.31 93 PRO A CA 1
ATOM 753 C C . PRO A 1 93 ? 7.458 -0.853 -20.244 1.00 80.31 93 PRO A C 1
ATOM 755 O O . PRO A 1 93 ? 6.556 -0.131 -19.828 1.00 80.31 93 PRO A O 1
ATOM 758 N N . SER A 1 94 ? 7.199 -2.049 -20.781 1.00 77.62 94 SER A N 1
ATOM 759 C CA . SER A 1 94 ? 5.841 -2.612 -20.867 1.00 77.62 94 SER A CA 1
ATOM 760 C C . SER A 1 94 ? 5.255 -2.919 -19.490 1.00 77.62 94 SER A C 1
ATOM 762 O O . SER A 1 94 ? 4.070 -2.697 -19.247 1.00 77.62 94 SER A O 1
ATOM 764 N N . LEU A 1 95 ? 6.103 -3.400 -18.586 1.00 77.44 95 LEU A N 1
ATOM 765 C CA . LEU A 1 95 ? 5.756 -3.700 -17.210 1.00 77.44 95 LEU A CA 1
ATOM 766 C C . LEU A 1 95 ? 5.511 -2.418 -16.408 1.00 77.44 95 LEU A C 1
ATOM 768 O O . LEU A 1 95 ? 4.527 -2.334 -15.676 1.00 77.44 95 LEU A O 1
ATOM 772 N N . GLU A 1 96 ? 6.356 -1.402 -16.597 1.00 82.75 96 GLU A N 1
ATOM 773 C CA . GLU A 1 96 ? 6.151 -0.075 -16.007 1.00 82.75 96 GLU A CA 1
ATOM 774 C C . GLU A 1 96 ? 4.851 0.573 -16.491 1.00 82.75 96 GLU A C 1
ATOM 776 O O . GLU A 1 96 ? 4.121 1.148 -15.688 1.00 82.75 96 GLU A O 1
ATOM 781 N N . ALA A 1 97 ? 4.522 0.456 -17.782 1.00 86.00 97 ALA A N 1
ATOM 782 C CA . ALA A 1 97 ? 3.271 0.983 -18.324 1.00 86.00 97 ALA A CA 1
ATOM 783 C C . ALA A 1 97 ? 2.040 0.304 -17.698 1.00 86.00 97 ALA A C 1
ATOM 785 O O . ALA A 1 97 ? 1.073 0.980 -17.347 1.00 86.00 97 ALA A O 1
ATOM 786 N N . ASP A 1 98 ? 2.082 -1.018 -17.513 1.00 84.69 98 ASP A N 1
ATOM 787 C CA . ASP A 1 98 ? 1.012 -1.759 -16.839 1.00 84.69 98 ASP A CA 1
ATOM 788 C C . ASP A 1 98 ? 0.874 -1.362 -15.357 1.00 84.69 98 ASP A C 1
ATOM 790 O O . ASP A 1 98 ? -0.236 -1.104 -14.882 1.00 84.69 98 ASP A O 1
ATOM 794 N N . ARG A 1 99 ? 1.997 -1.236 -14.636 1.00 87.81 99 ARG A N 1
ATOM 795 C CA . ARG A 1 99 ? 2.028 -0.744 -13.249 1.00 87.81 99 ARG A CA 1
ATOM 796 C C . ARG A 1 99 ? 1.454 0.671 -13.138 1.00 87.81 99 ARG A C 1
ATOM 798 O O . ARG A 1 99 ? 0.600 0.909 -12.286 1.00 87.81 99 ARG A O 1
ATOM 805 N N . ALA A 1 100 ? 1.900 1.597 -13.986 1.00 89.25 100 ALA A N 1
ATOM 806 C CA . ALA A 1 100 ? 1.450 2.988 -13.981 1.00 89.25 100 ALA A CA 1
ATOM 807 C C . ALA A 1 100 ? -0.062 3.096 -14.226 1.00 89.25 100 ALA A C 1
ATOM 809 O O . ALA A 1 100 ? -0.753 3.858 -13.553 1.00 89.25 100 ALA A O 1
ATOM 810 N N . GLU A 1 101 ? -0.604 2.287 -15.137 1.00 91.56 101 GLU A N 1
ATOM 811 C CA . GLU A 1 101 ? -2.043 2.263 -15.386 1.00 91.56 101 GLU A CA 1
ATOM 812 C C . GLU A 1 101 ? -2.824 1.684 -14.193 1.00 91.56 101 GLU A C 1
ATOM 814 O O . GLU A 1 101 ? -3.873 2.210 -13.815 1.00 91.56 101 GLU A O 1
ATOM 819 N N . ALA A 1 102 ? -2.297 0.657 -13.523 1.00 91.12 102 ALA A N 1
ATOM 820 C CA . ALA A 1 102 ? -2.875 0.160 -12.275 1.00 91.12 102 ALA A CA 1
ATOM 821 C C . ALA A 1 102 ? -2.869 1.222 -11.157 1.00 91.12 102 ALA A C 1
ATOM 823 O O . ALA A 1 102 ? -3.868 1.372 -10.448 1.00 91.12 102 ALA A O 1
ATOM 824 N N . GLU A 1 103 ? -1.786 1.993 -11.019 1.00 91.44 103 GLU A N 1
ATOM 825 C CA . GLU A 1 103 ? -1.701 3.124 -10.087 1.00 91.44 103 GLU A CA 1
ATOM 826 C C . GLU A 1 103 ? -2.753 4.197 -10.397 1.00 91.44 103 GLU A C 1
ATOM 828 O O . GLU A 1 103 ? -3.448 4.658 -9.484 1.00 91.44 103 GLU A O 1
ATOM 833 N N . ASN A 1 104 ? -2.939 4.542 -11.675 1.00 93.56 104 ASN A N 1
ATOM 834 C CA . ASN A 1 104 ? -3.973 5.479 -12.118 1.00 93.56 104 ASN A CA 1
ATOM 835 C C . ASN A 1 104 ? -5.379 4.984 -11.744 1.00 93.56 104 ASN A C 1
ATOM 837 O O . ASN A 1 104 ? -6.179 5.744 -11.192 1.00 93.56 104 ASN A O 1
ATOM 841 N N . MET A 1 105 ? -5.679 3.701 -11.981 1.00 93.56 105 MET A N 1
ATOM 842 C CA . MET A 1 105 ? -6.972 3.093 -11.636 1.00 93.56 105 MET A CA 1
ATOM 843 C C . MET A 1 105 ? -7.280 3.170 -10.133 1.00 93.56 105 MET A C 1
ATOM 845 O O . MET A 1 105 ? -8.428 3.431 -9.748 1.00 93.56 105 MET A O 1
ATOM 849 N N . LEU A 1 106 ? -6.275 2.935 -9.283 1.00 92.06 106 LEU A N 1
ATOM 850 C CA . LEU A 1 106 ? -6.418 2.991 -7.826 1.00 92.06 106 LEU A CA 1
ATOM 851 C C . LEU A 1 106 ? -6.512 4.431 -7.316 1.00 92.06 106 LEU A C 1
ATOM 853 O O . LEU A 1 106 ? -7.393 4.733 -6.509 1.00 92.06 106 LEU A O 1
ATOM 857 N N . SER A 1 107 ? -5.696 5.336 -7.853 1.00 90.50 107 SER A N 1
ATOM 858 C CA . SER A 1 107 ? -5.745 6.769 -7.539 1.00 90.50 107 SER A CA 1
ATOM 859 C C . SER A 1 107 ? -7.099 7.387 -7.900 1.00 90.50 107 SER A C 1
ATOM 861 O O . SER A 1 107 ? -7.650 8.173 -7.129 1.00 90.50 107 SER A O 1
ATOM 863 N N . ALA A 1 108 ? -7.710 6.959 -9.012 1.00 93.56 108 ALA A N 1
ATOM 864 C CA . ALA A 1 108 ? -9.046 7.391 -9.427 1.00 93.56 108 ALA A CA 1
ATOM 865 C C . ALA A 1 108 ? -10.164 7.008 -8.436 1.00 93.56 108 ALA A C 1
ATOM 867 O O . ALA A 1 108 ? -11.266 7.550 -8.516 1.00 93.56 108 ALA A O 1
ATOM 868 N N . GLN A 1 109 ? -9.909 6.103 -7.482 1.00 92.88 109 GLN A N 1
ATOM 869 C CA . GLN A 1 109 ? -10.859 5.808 -6.405 1.00 92.88 109 GLN A CA 1
ATOM 870 C C . GLN A 1 109 ? -10.837 6.852 -5.271 1.00 92.88 109 GLN A C 1
ATOM 872 O O . GLN A 1 109 ? -11.628 6.737 -4.333 1.00 92.88 109 GLN A O 1
ATOM 877 N N . GLY A 1 110 ? -9.938 7.844 -5.320 1.00 91.75 110 GLY A N 1
ATOM 878 C CA . GLY A 1 110 ? -9.760 8.839 -4.258 1.00 91.75 110 GLY A CA 1
ATOM 879 C C . GLY A 1 110 ? -9.109 8.271 -2.994 1.00 91.75 110 GLY A C 1
ATOM 880 O O . GLY A 1 110 ? -9.318 8.795 -1.901 1.00 91.75 110 GLY A O 1
ATOM 881 N N . TRP A 1 111 ? -8.375 7.162 -3.118 1.00 92.50 111 TRP A N 1
ATOM 882 C CA . TRP A 1 111 ? -7.658 6.551 -2.002 1.00 92.50 111 TRP A CA 1
ATOM 883 C C . TRP A 1 111 ? -6.376 7.326 -1.702 1.00 92.50 111 TRP A C 1
ATOM 885 O O . TRP A 1 111 ? -5.737 7.879 -2.596 1.00 92.50 111 TRP A O 1
ATOM 895 N N . LEU A 1 112 ? -5.993 7.361 -0.430 1.00 93.31 112 LEU A N 1
ATOM 896 C CA . LEU A 1 112 ? -4.737 7.951 0.006 1.00 93.31 112 LEU A CA 1
ATOM 897 C C . LEU A 1 112 ? -3.590 6.985 -0.296 1.00 93.31 112 LEU A C 1
ATOM 899 O O . LEU A 1 112 ? -3.651 5.816 0.084 1.00 93.31 112 LEU A O 1
ATOM 903 N N . ASN A 1 113 ? -2.531 7.491 -0.922 1.00 93.31 113 ASN A N 1
ATOM 904 C CA . ASN A 1 113 ? -1.267 6.776 -1.068 1.00 93.31 113 ASN A CA 1
ATOM 905 C C . ASN A 1 113 ? -0.572 6.734 0.310 1.00 93.31 113 ASN A C 1
ATOM 907 O O . ASN A 1 113 ? 0.032 7.716 0.738 1.00 93.31 113 ASN A O 1
ATOM 911 N N . GLY A 1 114 ? -0.746 5.630 1.040 1.00 93.25 114 GLY A N 1
ATOM 912 C CA . GLY A 1 114 ? -0.256 5.461 2.411 1.00 93.25 114 GLY A CA 1
ATOM 913 C C . GLY A 1 114 ? 1.261 5.414 2.496 1.00 93.25 114 GLY A C 1
ATOM 914 O O . GLY A 1 114 ? 1.843 6.026 3.385 1.00 93.25 114 GLY A O 1
ATOM 915 N N . ASP A 1 115 ? 1.860 4.739 1.528 1.00 91.62 115 ASP A N 1
ATOM 916 C CA . ASP A 1 115 ? 3.287 4.666 1.236 1.00 91.62 115 ASP A CA 1
ATOM 917 C C . ASP A 1 115 ? 3.931 6.067 1.236 1.00 91.62 115 ASP A C 1
ATOM 919 O O . ASP A 1 115 ? 4.747 6.410 2.093 1.00 91.62 115 ASP A O 1
ATOM 923 N N . ARG A 1 116 ? 3.431 6.976 0.393 1.00 91.69 116 ARG A N 1
ATOM 924 C CA . ARG A 1 116 ? 3.890 8.373 0.345 1.00 91.69 116 ARG A CA 1
ATOM 925 C C . ARG A 1 116 ? 3.724 9.117 1.676 1.00 91.69 116 ARG A C 1
ATOM 927 O O . ARG A 1 116 ? 4.575 9.932 2.028 1.00 91.69 116 ARG A O 1
ATOM 934 N N . ILE A 1 117 ? 2.633 8.877 2.412 1.00 93.38 117 ILE A N 1
ATOM 935 C CA . ILE A 1 117 ? 2.413 9.515 3.724 1.00 93.38 117 ILE A CA 1
ATOM 936 C C . ILE A 1 117 ? 3.474 9.039 4.727 1.00 93.38 117 ILE A C 1
ATOM 938 O O . ILE A 1 117 ? 3.960 9.850 5.520 1.00 93.38 117 ILE A O 1
ATOM 942 N N . VAL A 1 118 ? 3.838 7.751 4.697 1.00 92.69 118 VAL A N 1
ATOM 943 C CA . VAL A 1 118 ? 4.878 7.181 5.564 1.00 92.69 118 VAL A CA 1
ATOM 944 C C . VAL A 1 118 ? 6.234 7.783 5.229 1.00 92.69 118 VAL A C 1
ATOM 946 O O . VAL A 1 118 ? 6.849 8.356 6.127 1.00 92.69 118 VAL A O 1
ATOM 949 N N . ALA A 1 119 ? 6.667 7.763 3.969 1.00 91.12 119 ALA A N 1
ATOM 950 C CA . ALA A 1 119 ? 7.957 8.352 3.610 1.00 91.12 119 ALA A CA 1
ATOM 951 C C . ALA A 1 119 ? 8.043 9.841 3.941 1.00 91.12 119 ALA A C 1
ATOM 953 O O . ALA A 1 119 ? 9.036 10.291 4.510 1.00 91.12 119 ALA A O 1
ATOM 954 N N . GLN A 1 120 ? 6.984 10.610 3.678 1.00 92.38 120 GLN A N 1
ATOM 955 C CA . GLN A 1 120 ? 6.964 12.018 4.064 1.00 92.38 120 GLN A CA 1
ATOM 956 C C . GLN A 1 120 ? 7.108 12.190 5.585 1.00 92.38 120 GLN A C 1
ATOM 958 O O . GLN A 1 120 ? 7.833 13.073 6.043 1.00 92.38 120 GLN A O 1
ATOM 963 N N . TYR A 1 121 ? 6.461 11.337 6.386 1.00 93.94 121 TYR A N 1
ATOM 964 C CA . TYR A 1 121 ? 6.643 11.354 7.837 1.00 93.94 121 TYR A CA 1
ATOM 965 C C . TYR A 1 121 ? 8.079 11.025 8.249 1.00 93.94 121 TYR A C 1
ATOM 967 O O . TYR A 1 121 ? 8.604 11.682 9.144 1.00 93.94 121 TYR A O 1
ATOM 975 N N . MET A 1 122 ? 8.709 10.043 7.605 1.00 92.50 122 MET A N 1
ATOM 976 C CA . MET A 1 122 ? 10.078 9.635 7.920 1.00 92.50 122 MET A CA 1
ATOM 977 C C . MET A 1 122 ? 11.109 10.708 7.573 1.00 92.50 122 MET A C 1
ATOM 979 O O . MET A 1 122 ? 12.054 10.905 8.328 1.00 92.50 122 MET A O 1
ATOM 983 N N . ILE A 1 123 ? 10.899 11.458 6.493 1.00 91.75 123 ILE A N 1
ATOM 984 C CA . ILE A 1 123 ? 11.749 12.599 6.128 1.00 91.75 123 ILE A CA 1
ATOM 985 C C . ILE A 1 123 ? 11.589 13.741 7.137 1.00 91.75 123 ILE A C 1
ATOM 987 O O . ILE A 1 123 ? 12.567 14.328 7.591 1.00 91.75 123 ILE A O 1
ATOM 991 N N . GLU A 1 124 ? 10.349 14.070 7.500 1.00 93.94 124 GLU A N 1
ATOM 992 C CA . GLU A 1 124 ? 10.058 15.186 8.408 1.00 93.94 124 GLU A CA 1
ATOM 993 C C . GLU A 1 124 ? 10.361 14.859 9.875 1.00 93.94 124 GLU A C 1
ATOM 995 O O . GLU A 1 124 ? 10.508 15.744 10.717 1.00 93.94 124 GLU A O 1
ATOM 1000 N N . THR A 1 125 ? 10.380 13.582 10.226 1.00 94.12 125 THR A N 1
ATOM 1001 C CA . THR A 1 125 ? 10.632 13.095 11.577 1.00 94.12 125 THR A CA 1
ATOM 1002 C C . THR A 1 125 ? 11.380 11.777 11.453 1.00 94.12 125 THR A C 1
ATOM 1004 O O . THR A 1 125 ? 10.745 10.741 11.598 1.00 94.12 125 THR A O 1
ATOM 1007 N N . PRO A 1 126 ? 12.695 11.779 11.182 1.00 91.44 126 PRO A N 1
ATOM 1008 C CA . PRO A 1 126 ? 13.452 10.541 11.063 1.00 91.44 126 PRO A CA 1
ATOM 1009 C C . PRO A 1 126 ? 13.542 9.814 12.400 1.00 91.44 126 PRO A C 1
ATOM 1011 O O . PRO A 1 126 ? 13.561 10.428 13.471 1.00 91.44 126 PRO A O 1
ATOM 1014 N N . PHE A 1 127 ? 13.598 8.482 12.347 1.00 90.69 127 PHE A N 1
ATOM 1015 C CA . PHE A 1 127 ? 13.744 7.657 13.549 1.00 90.69 127 PHE A CA 1
ATOM 1016 C C . PHE A 1 127 ? 15.065 7.951 14.277 1.00 90.69 127 PHE A C 1
ATOM 1018 O O . PHE A 1 127 ? 15.110 8.009 15.505 1.00 90.69 127 PHE A O 1
ATOM 1025 N N . SER A 1 128 ? 16.119 8.162 13.492 1.00 92.25 128 SER A N 1
ATOM 1026 C CA . SER A 1 128 ? 17.475 8.543 13.881 1.00 92.25 128 SER A CA 1
ATOM 1027 C C . SER A 1 128 ? 18.128 9.236 12.675 1.00 92.25 128 SER A C 1
ATOM 1029 O O . SER A 1 128 ? 17.681 8.988 11.553 1.00 92.25 128 SER A O 1
ATOM 1031 N N . PRO A 1 129 ? 19.174 10.069 12.846 1.00 93.00 129 PRO A N 1
ATOM 1032 C CA . PRO A 1 129 ? 19.903 10.625 11.706 1.00 93.00 129 PRO A CA 1
ATOM 1033 C C . PRO A 1 129 ? 20.339 9.532 10.719 1.00 93.00 129 PRO A C 1
ATOM 1035 O O . PRO A 1 129 ? 20.918 8.529 11.147 1.00 93.00 129 PRO A O 1
ATOM 1038 N N . GLY A 1 130 ? 20.045 9.716 9.428 1.00 88.06 130 GLY A N 1
ATOM 1039 C CA . GLY A 1 130 ? 20.361 8.757 8.361 1.00 88.06 130 GLY A CA 1
ATOM 1040 C C . GLY A 1 130 ? 19.281 7.702 8.079 1.00 88.06 130 GLY A C 1
ATOM 1041 O O . GLY A 1 130 ? 19.492 6.851 7.221 1.00 88.06 130 GLY A O 1
ATOM 1042 N N . TYR A 1 131 ? 18.145 7.733 8.787 1.00 87.75 131 TYR A N 1
ATOM 1043 C CA . TYR A 1 131 ? 17.022 6.794 8.619 1.00 87.75 131 TYR A CA 1
ATOM 1044 C C . TYR A 1 131 ? 15.792 7.438 7.953 1.00 87.75 131 TYR A C 1
ATOM 1046 O O . TYR A 1 131 ? 14.670 6.954 8.099 1.00 87.75 131 TYR A O 1
ATOM 1054 N N . GLU A 1 132 ? 15.970 8.541 7.227 1.00 89.12 132 GLU A N 1
ATOM 1055 C CA . GLU A 1 132 ? 14.896 9.284 6.551 1.00 89.12 132 GLU A CA 1
ATOM 1056 C C . GLU A 1 132 ? 14.209 8.453 5.449 1.00 89.12 132 GLU A C 1
ATOM 1058 O O . GLU A 1 132 ? 13.075 8.739 5.076 1.00 89.12 132 GLU A O 1
ATOM 1063 N N . THR A 1 133 ? 14.901 7.435 4.928 1.00 85.25 133 THR A N 1
ATOM 1064 C CA . THR A 1 133 ? 14.471 6.584 3.800 1.00 85.25 133 THR A CA 1
ATOM 1065 C C . THR A 1 133 ? 14.720 5.092 4.058 1.00 85.25 133 THR A C 1
ATOM 1067 O O . THR A 1 133 ? 14.824 4.307 3.124 1.00 85.25 133 THR A O 1
ATOM 1070 N N . ASP A 1 134 ? 14.863 4.689 5.326 1.00 87.75 134 ASP A N 1
ATOM 1071 C CA . ASP A 1 134 ? 15.167 3.297 5.677 1.00 87.75 134 ASP A CA 1
ATOM 1072 C C . ASP A 1 134 ? 13.962 2.367 5.440 1.00 87.75 134 ASP A C 1
ATOM 1074 O O . ASP A 1 134 ? 12.951 2.441 6.142 1.00 87.75 134 ASP A O 1
ATOM 1078 N N . GLU A 1 135 ? 14.089 1.448 4.480 1.00 83.88 135 GLU A N 1
ATOM 1079 C CA . GLU A 1 135 ? 13.027 0.507 4.087 1.00 83.88 135 GLU A CA 1
ATOM 1080 C C . GLU A 1 135 ? 12.580 -0.412 5.246 1.00 83.88 135 GLU A C 1
ATOM 1082 O O . GLU A 1 135 ? 11.424 -0.839 5.319 1.00 83.88 135 GLU A O 1
ATOM 1087 N N . GLY A 1 136 ? 13.475 -0.709 6.196 1.00 86.94 136 GLY A N 1
ATOM 1088 C CA . GLY A 1 136 ? 13.163 -1.513 7.378 1.00 86.94 136 GLY A CA 1
ATOM 1089 C C . GLY A 1 136 ? 12.250 -0.771 8.354 1.00 86.94 136 GLY A C 1
ATOM 1090 O O . GLY A 1 136 ? 11.244 -1.318 8.817 1.00 86.94 136 GLY A O 1
ATOM 1091 N N . VAL A 1 137 ? 12.566 0.492 8.645 1.00 89.00 137 VAL A N 1
ATOM 1092 C CA . VAL A 1 137 ? 11.731 1.383 9.462 1.00 89.00 137 VAL A CA 1
ATOM 1093 C C . VAL A 1 137 ? 10.385 1.622 8.784 1.00 89.00 137 VAL A C 1
ATOM 1095 O O . VAL A 1 137 ? 9.353 1.544 9.456 1.00 89.00 137 VAL A O 1
ATOM 1098 N N . GLU A 1 138 ? 10.370 1.858 7.473 1.00 88.50 138 GLU A N 1
ATOM 1099 C CA . GLU A 1 138 ? 9.143 2.001 6.687 1.00 88.50 138 GLU A CA 1
ATOM 1100 C C . GLU A 1 138 ? 8.258 0.757 6.796 1.00 88.50 138 GLU A C 1
ATOM 1102 O O . GLU A 1 138 ? 7.093 0.854 7.194 1.00 88.50 138 GLU A O 1
ATOM 1107 N N . GLY A 1 139 ? 8.830 -0.428 6.562 1.00 88.06 139 GLY A N 1
ATOM 1108 C CA . GLY A 1 139 ? 8.138 -1.704 6.716 1.00 88.06 139 GLY A CA 1
ATOM 1109 C C . GLY A 1 139 ? 7.509 -1.862 8.102 1.00 88.06 139 GLY A C 1
ATOM 1110 O O . GLY A 1 139 ? 6.327 -2.194 8.207 1.00 88.06 139 GLY A O 1
ATOM 1111 N N . LEU A 1 140 ? 8.244 -1.549 9.174 1.00 90.12 140 LEU A N 1
ATOM 1112 C CA . LEU A 1 140 ? 7.724 -1.601 10.547 1.00 90.12 140 LEU A CA 1
ATOM 1113 C C . LEU A 1 140 ? 6.558 -0.627 10.779 1.00 90.12 140 LEU A C 1
ATOM 1115 O O . LEU A 1 140 ? 5.596 -0.961 11.480 1.00 90.12 140 LEU A O 1
ATOM 1119 N N . VAL A 1 141 ? 6.618 0.574 10.199 1.00 92.44 141 VAL A N 1
ATOM 1120 C CA . VAL A 1 141 ? 5.532 1.558 10.279 1.00 92.44 141 VAL A CA 1
ATOM 1121 C C . VAL A 1 141 ? 4.295 1.050 9.538 1.00 92.44 141 VAL A C 1
ATOM 1123 O O . VAL A 1 141 ? 3.207 1.045 10.122 1.00 92.44 141 VAL A O 1
ATOM 1126 N N . VAL A 1 142 ? 4.447 0.581 8.297 1.00 92.81 142 VAL A N 1
ATOM 1127 C CA . VAL A 1 142 ? 3.349 0.042 7.477 1.00 92.81 142 VAL A CA 1
ATOM 1128 C C . VAL A 1 142 ? 2.716 -1.180 8.144 1.00 92.81 142 VAL A C 1
ATOM 1130 O O . VAL A 1 142 ? 1.484 -1.272 8.209 1.00 92.81 142 VAL A O 1
ATOM 1133 N N . GLU A 1 143 ? 3.527 -2.092 8.691 1.00 92.25 143 GLU A N 1
ATOM 1134 C CA . GLU A 1 143 ? 3.046 -3.256 9.441 1.00 92.25 143 GLU A CA 1
ATOM 1135 C C . GLU A 1 143 ? 2.176 -2.817 10.618 1.00 92.25 143 GLU A C 1
ATOM 1137 O O . GLU A 1 143 ? 1.047 -3.293 10.766 1.00 92.25 143 GLU A O 1
ATOM 1142 N N . HIS A 1 144 ? 2.662 -1.878 11.431 1.00 92.88 144 HIS A N 1
ATOM 1143 C CA . HIS A 1 144 ? 1.940 -1.446 12.620 1.00 92.88 144 HIS A CA 1
ATOM 1144 C C . HIS A 1 144 ? 0.653 -0.695 12.275 1.00 92.88 144 HIS A C 1
ATOM 1146 O O . HIS A 1 144 ? -0.392 -1.009 12.843 1.00 92.88 144 HIS A O 1
ATOM 1152 N N . VAL A 1 145 ? 0.696 0.250 11.325 1.00 94.19 145 VAL A N 1
ATOM 1153 C CA . VAL A 1 145 ? -0.495 0.963 10.828 1.00 94.19 145 VAL A CA 1
ATOM 1154 C C . VAL A 1 145 ? -1.543 -0.040 10.351 1.00 94.19 145 VAL A C 1
ATOM 1156 O O . VAL A 1 145 ? -2.703 0.023 10.763 1.00 94.19 145 VAL A O 1
ATOM 1159 N N . SER A 1 146 ? -1.127 -1.014 9.542 1.00 94.06 146 SER A N 1
ATOM 1160 C CA . SER A 1 146 ? -2.005 -2.062 9.026 1.00 94.06 146 SER A CA 1
ATOM 1161 C C . SER A 1 146 ? -2.558 -2.956 10.137 1.00 94.06 146 SER A C 1
ATOM 1163 O O . SER A 1 146 ? -3.727 -3.338 10.097 1.00 94.06 146 SER A O 1
ATOM 1165 N N . ALA A 1 147 ? -1.762 -3.276 11.158 1.00 92.00 147 ALA A N 1
ATOM 1166 C CA . ALA A 1 147 ? -2.158 -4.144 12.264 1.00 92.00 147 ALA A CA 1
ATOM 1167 C C . ALA A 1 147 ? -3.240 -3.532 13.169 1.00 92.00 147 ALA A C 1
ATOM 1169 O O . ALA A 1 147 ? -4.069 -4.264 13.715 1.00 92.00 147 ALA A O 1
ATOM 1170 N N . ILE A 1 148 ? -3.269 -2.206 13.305 1.00 90.81 148 ILE A N 1
ATOM 1171 C CA . ILE A 1 148 ? -4.232 -1.514 14.175 1.00 90.81 148 ILE A CA 1
ATOM 1172 C C . ILE A 1 148 ? -5.352 -0.798 13.420 1.00 90.81 148 ILE A C 1
ATOM 1174 O O . ILE A 1 148 ? -6.283 -0.309 14.055 1.00 90.81 148 ILE A O 1
ATOM 1178 N N . ALA A 1 149 ? -5.289 -0.744 12.086 1.00 91.75 149 ALA A N 1
ATOM 1179 C CA . ALA A 1 149 ? -6.318 -0.112 11.269 1.00 91.75 149 ALA A CA 1
ATOM 1180 C C . ALA A 1 149 ? -7.726 -0.636 11.633 1.00 91.75 149 ALA A C 1
ATOM 1182 O O . ALA A 1 149 ? -7.903 -1.860 11.747 1.00 91.75 149 ALA A O 1
ATOM 1183 N N . PRO A 1 150 ? -8.739 0.239 11.780 1.00 89.06 150 PRO A N 1
ATOM 1184 C CA . PRO A 1 150 ? -10.105 -0.175 12.102 1.00 89.06 150 PRO A CA 1
ATOM 1185 C C . PRO A 1 150 ? -10.649 -1.237 11.148 1.00 89.06 150 PRO A C 1
ATOM 1187 O O . PRO A 1 150 ? -11.285 -2.196 11.581 1.00 89.06 150 PRO A O 1
ATOM 1190 N N . LEU A 1 151 ? -10.341 -1.107 9.857 1.00 90.38 151 LEU A N 1
ATOM 1191 C CA . LEU A 1 151 ? -10.657 -2.066 8.805 1.00 90.38 151 LEU A CA 1
ATOM 1192 C C . LEU A 1 151 ? -9.399 -2.356 7.992 1.00 90.38 151 LEU A C 1
ATOM 1194 O O . LEU A 1 151 ? -8.631 -1.443 7.695 1.00 90.38 151 LEU A O 1
ATOM 1198 N N . PHE A 1 152 ? -9.202 -3.615 7.617 1.00 92.38 152 PHE A N 1
ATOM 1199 C CA . PHE A 1 152 ? -8.044 -4.041 6.842 1.00 92.38 152 PHE A CA 1
ATOM 1200 C C . PHE A 1 152 ? -8.445 -5.073 5.803 1.00 92.38 152 PHE A C 1
ATOM 1202 O O . PHE A 1 152 ? -9.077 -6.082 6.126 1.00 92.38 152 PHE A O 1
ATOM 1209 N N . LEU A 1 153 ? -8.041 -4.830 4.565 1.00 91.50 153 LEU A N 1
ATOM 1210 C CA . LEU A 1 153 ? -8.197 -5.746 3.453 1.00 91.50 153 LEU A CA 1
ATOM 1211 C C . LEU A 1 153 ? -6.827 -6.018 2.834 1.00 91.50 153 LEU A C 1
ATOM 1213 O O . LEU A 1 153 ? -6.108 -5.098 2.456 1.00 91.50 153 LEU A O 1
ATOM 1217 N N . THR A 1 154 ? -6.491 -7.292 2.700 1.00 90.62 154 THR A N 1
ATOM 1218 C CA . THR A 1 154 ? -5.306 -7.763 1.983 1.00 90.62 154 THR A CA 1
ATOM 1219 C C . THR A 1 154 ? -5.615 -9.072 1.264 1.00 90.62 154 THR A C 1
ATOM 1221 O O . THR A 1 154 ? -6.680 -9.663 1.457 1.00 90.62 154 THR A O 1
ATOM 1224 N N . CYS A 1 155 ? -4.659 -9.564 0.483 1.00 83.94 155 CYS A N 1
ATOM 1225 C CA . CYS A 1 155 ? -4.652 -10.925 -0.023 1.00 83.94 155 CYS A CA 1
ATOM 1226 C C . CYS A 1 155 ? -3.610 -11.775 0.708 1.00 83.94 155 CYS A C 1
ATOM 1228 O O . CYS A 1 155 ? -2.407 -11.559 0.582 1.00 83.94 155 CYS A O 1
ATOM 1230 N N . PHE A 1 156 ? -4.089 -12.789 1.425 1.00 79.62 156 PHE A N 1
ATOM 1231 C CA . PHE A 1 156 ? -3.268 -13.793 2.110 1.00 79.62 156 PHE A CA 1
ATOM 1232 C C . PHE A 1 156 ? -3.776 -15.224 1.848 1.00 79.62 156 PHE A C 1
ATOM 1234 O O . PHE A 1 156 ? -3.471 -16.171 2.570 1.00 79.62 156 PHE A O 1
ATOM 1241 N N . LYS A 1 157 ? -4.621 -15.396 0.832 1.00 77.88 157 LYS A N 1
ATOM 1242 C CA . LYS A 1 157 ? -5.233 -16.673 0.464 1.00 77.88 157 LYS A CA 1
ATOM 1243 C C . LYS A 1 157 ? -4.814 -17.057 -0.954 1.00 77.88 157 LYS A C 1
ATOM 1245 O O . LYS A 1 157 ? -4.418 -16.214 -1.755 1.00 77.88 157 LYS A O 1
ATOM 1250 N N . SER A 1 158 ? -4.862 -18.352 -1.251 1.00 75.75 158 SER A N 1
ATOM 1251 C CA . SER A 1 158 ? -4.451 -18.887 -2.553 1.00 75.75 158 SER A CA 1
ATOM 1252 C C . SER A 1 158 ? -5.361 -18.438 -3.698 1.00 75.75 158 SER A C 1
ATOM 1254 O O . SER A 1 158 ? -4.886 -18.279 -4.817 1.00 75.75 158 SER A O 1
ATOM 1256 N N . ASP A 1 159 ? -6.638 -18.166 -3.419 1.00 75.31 159 ASP A N 1
ATOM 1257 C CA . ASP A 1 159 ? -7.632 -17.695 -4.395 1.00 75.31 159 ASP A CA 1
ATOM 1258 C C . ASP A 1 159 ? -7.299 -16.321 -4.995 1.00 75.31 159 ASP A C 1
ATOM 1260 O O . ASP A 1 159 ? -7.759 -15.987 -6.083 1.00 75.31 159 ASP A O 1
ATOM 1264 N N . CYS A 1 160 ? -6.484 -15.527 -4.308 1.00 72.56 160 CYS A N 1
ATOM 1265 C CA . CYS A 1 160 ? -5.959 -14.263 -4.800 1.00 72.56 160 CYS A CA 1
ATOM 1266 C C . CYS A 1 160 ? -4.436 -14.297 -5.013 1.00 72.56 160 CYS A C 1
ATOM 1268 O O . CYS A 1 160 ? -3.852 -13.257 -5.305 1.00 72.56 160 CYS A O 1
ATOM 1270 N N . GLY A 1 161 ? -3.797 -15.474 -4.934 1.00 69.31 161 GLY A N 1
ATOM 1271 C CA . GLY A 1 161 ? -2.343 -15.650 -5.050 1.00 69.31 161 GLY A CA 1
ATOM 1272 C C . GLY A 1 161 ? -1.749 -15.271 -6.413 1.00 69.31 161 GLY A C 1
ATOM 1273 O O . GLY A 1 161 ? -0.540 -15.107 -6.524 1.00 69.31 161 GLY A O 1
ATOM 1274 N N . HIS A 1 162 ? -2.594 -15.105 -7.434 1.00 72.06 162 HIS A N 1
ATOM 1275 C CA . HIS A 1 162 ? -2.202 -14.529 -8.721 1.00 72.06 162 HIS A CA 1
ATOM 1276 C C . HIS A 1 162 ? -2.034 -13.004 -8.658 1.00 72.06 162 HIS A C 1
ATOM 1278 O O . HIS A 1 162 ? -1.182 -12.465 -9.341 1.00 72.06 162 HIS A O 1
ATOM 1284 N N . CYS A 1 163 ? -2.821 -12.331 -7.816 1.00 73.56 163 CYS A N 1
ATOM 1285 C CA . CYS A 1 163 ? -2.876 -10.874 -7.668 1.00 73.56 163 CYS A CA 1
ATOM 1286 C C . CYS A 1 163 ? -2.331 -10.400 -6.315 1.00 73.56 163 CYS A C 1
ATOM 1288 O O . CYS A 1 163 ? -2.715 -9.340 -5.816 1.00 73.56 163 CYS A O 1
ATOM 1290 N N . GLY A 1 164 ? -1.548 -11.234 -5.641 1.00 68.19 164 GLY A N 1
ATOM 1291 C CA . GLY A 1 164 ? -1.132 -11.009 -4.270 1.00 68.19 164 GLY A CA 1
ATOM 1292 C C . GLY A 1 164 ? -0.050 -11.990 -3.857 1.00 68.19 164 GLY A C 1
ATOM 1293 O O . GLY A 1 164 ? -0.105 -13.175 -4.184 1.00 68.19 164 GLY A O 1
ATOM 1294 N N . ARG A 1 165 ? 0.921 -11.529 -3.068 1.00 67.00 165 ARG A N 1
ATOM 1295 C CA . ARG A 1 165 ? 1.944 -12.406 -2.486 1.00 67.00 165 ARG A CA 1
ATOM 1296 C C . ARG A 1 165 ? 1.371 -13.211 -1.310 1.00 67.00 165 ARG A C 1
ATOM 1298 O O . ARG A 1 165 ? 1.603 -12.877 -0.150 1.00 67.00 165 ARG A O 1
ATOM 1305 N N . SER A 1 166 ? 0.669 -14.307 -1.606 1.00 62.84 166 SER A N 1
ATOM 1306 C CA . SER A 1 166 ? 0.074 -15.207 -0.595 1.00 62.84 166 SER A CA 1
ATOM 1307 C C . SER A 1 166 ? 1.093 -15.812 0.392 1.00 62.84 166 SER A C 1
ATOM 1309 O O . SER A 1 166 ? 0.722 -16.188 1.499 1.00 62.84 166 SER A O 1
ATOM 1311 N N . ILE A 1 167 ? 2.383 -15.839 0.032 1.00 66.06 167 ILE A N 1
ATOM 1312 C CA . ILE A 1 167 ? 3.507 -16.317 0.862 1.00 66.06 167 ILE A CA 1
ATOM 1313 C C . ILE A 1 167 ? 4.341 -15.190 1.503 1.00 66.06 167 ILE A C 1
ATOM 1315 O O . ILE A 1 167 ? 5.454 -15.418 1.973 1.00 66.06 167 ILE A O 1
ATOM 1319 N N . SER A 1 168 ? 3.856 -13.947 1.488 1.00 76.00 168 SER A N 1
ATOM 1320 C CA . SER A 1 168 ? 4.583 -12.806 2.052 1.00 76.00 168 SER A CA 1
ATOM 1321 C C . SER A 1 168 ? 4.693 -12.956 3.568 1.00 76.00 168 SER A C 1
ATOM 1323 O O . SER A 1 168 ? 3.676 -12.954 4.264 1.00 76.00 168 SER A O 1
ATOM 1325 N N . GLN A 1 169 ? 5.917 -13.060 4.099 1.00 80.38 169 GLN A N 1
ATOM 1326 C CA . GLN A 1 169 ? 6.133 -13.075 5.551 1.00 80.38 169 GLN A CA 1
ATOM 1327 C C . GLN A 1 169 ? 5.642 -11.778 6.202 1.00 80.38 169 GLN A C 1
ATOM 1329 O O . GLN A 1 169 ? 5.048 -11.838 7.276 1.00 80.38 169 GLN A O 1
ATOM 1334 N N . PHE A 1 170 ? 5.812 -10.649 5.508 1.00 83.94 170 PHE A N 1
ATOM 1335 C CA . PHE A 1 170 ? 5.331 -9.329 5.907 1.00 83.94 170 PHE A CA 1
ATOM 1336 C C . PHE A 1 170 ? 3.799 -9.276 6.011 1.00 83.94 170 PHE A C 1
ATOM 1338 O O . PHE A 1 170 ? 3.243 -9.010 7.075 1.00 83.94 170 PHE A O 1
ATOM 1345 N N . THR A 1 171 ? 3.086 -9.640 4.939 1.00 86.44 171 THR A N 1
ATOM 1346 C CA . THR A 1 171 ? 1.613 -9.699 4.955 1.00 86.44 171 THR A CA 1
ATOM 1347 C C . THR A 1 171 ? 1.124 -10.726 5.977 1.00 86.44 171 THR A C 1
ATOM 1349 O O . THR A 1 171 ? 0.159 -10.483 6.700 1.00 86.44 171 THR A O 1
ATOM 1352 N N . GLY A 1 172 ? 1.821 -11.858 6.097 1.00 86.69 172 GLY A N 1
ATOM 1353 C CA . GLY A 1 172 ? 1.540 -12.873 7.103 1.00 86.69 172 GLY A CA 1
ATOM 1354 C C . GLY A 1 172 ? 1.714 -12.366 8.535 1.00 86.69 172 GLY A C 1
ATOM 1355 O O . GLY A 1 172 ? 0.910 -12.731 9.390 1.00 86.69 172 GLY A O 1
ATOM 1356 N N . ALA A 1 173 ? 2.710 -11.521 8.810 1.00 89.75 173 ALA A N 1
ATOM 1357 C CA . ALA A 1 173 ? 2.908 -10.894 10.116 1.00 89.75 173 ALA A CA 1
ATOM 1358 C C . ALA A 1 173 ? 1.740 -9.964 10.466 1.00 89.75 173 ALA A C 1
ATOM 1360 O O . ALA A 1 173 ? 1.116 -10.155 11.511 1.00 89.75 173 ALA A O 1
ATOM 1361 N N . ILE A 1 174 ? 1.350 -9.073 9.545 1.00 91.88 174 ILE A N 1
ATOM 1362 C CA . ILE A 1 174 ? 0.179 -8.197 9.709 1.00 91.88 174 ILE A CA 1
ATOM 1363 C C . ILE A 1 174 ? -1.073 -9.027 10.014 1.00 91.88 174 ILE A C 1
ATOM 1365 O O . ILE A 1 174 ? -1.768 -8.783 11.003 1.00 91.88 174 ILE A O 1
ATOM 1369 N N . VAL A 1 175 ? -1.356 -10.042 9.190 1.00 89.56 175 VAL A N 1
ATOM 1370 C CA . VAL A 1 175 ? -2.542 -10.894 9.351 1.00 89.56 175 VAL A CA 1
ATOM 1371 C C . VAL A 1 175 ? -2.509 -11.635 10.687 1.00 89.56 175 VAL A C 1
ATOM 1373 O O . VAL A 1 175 ? -3.510 -11.619 11.399 1.00 89.56 175 VAL A O 1
ATOM 1376 N N . ARG A 1 176 ? -1.378 -12.236 11.083 1.00 89.50 176 ARG A N 1
ATOM 1377 C CA . ARG A 1 176 ? -1.253 -12.915 12.386 1.00 89.50 176 ARG A CA 1
ATOM 1378 C C . ARG A 1 176 ? -1.534 -11.965 13.547 1.00 89.50 176 ARG A C 1
ATOM 1380 O O . ARG A 1 176 ? -2.327 -12.314 14.420 1.00 89.50 176 ARG A O 1
ATOM 1387 N N . THR A 1 177 ? -0.951 -10.768 13.535 1.00 91.75 177 THR A N 1
ATOM 1388 C CA . THR A 1 177 ? -1.157 -9.758 14.584 1.00 91.75 177 THR A CA 1
ATOM 1389 C C . THR A 1 177 ? -2.625 -9.353 14.687 1.00 91.75 177 THR A C 1
ATOM 1391 O O . THR A 1 177 ? -3.197 -9.337 15.780 1.00 91.75 177 THR A O 1
ATOM 1394 N N . ARG A 1 178 ? -3.284 -9.107 13.550 1.00 91.44 178 ARG A N 1
ATOM 1395 C CA . ARG A 1 178 ? -4.715 -8.776 13.521 1.00 91.44 178 ARG A CA 1
ATOM 1396 C C . ARG A 1 178 ? -5.598 -9.924 13.990 1.00 91.44 178 ARG A C 1
ATOM 1398 O O . ARG A 1 178 ? -6.564 -9.698 14.711 1.00 91.44 178 ARG A O 1
ATOM 1405 N N . LEU A 1 179 ? -5.275 -11.161 13.617 1.00 86.62 179 LEU A N 1
ATOM 1406 C CA . LEU A 1 179 ? -6.049 -12.326 14.041 1.00 86.62 179 LEU A CA 1
ATOM 1407 C C . LEU A 1 179 ? -5.865 -12.638 15.535 1.00 86.62 179 LEU A C 1
ATOM 1409 O O . LEU A 1 179 ? -6.805 -13.097 16.190 1.00 86.62 179 LEU A O 1
ATOM 1413 N N . ALA A 1 180 ? -4.698 -12.339 16.106 1.00 88.31 180 ALA A N 1
ATOM 1414 C CA . ALA A 1 180 ? -4.463 -12.445 17.543 1.00 88.31 180 ALA A CA 1
ATOM 1415 C C . ALA A 1 180 ? -5.254 -11.394 18.346 1.00 88.31 180 ALA A C 1
ATOM 1417 O O . ALA A 1 180 ? -5.700 -11.680 19.457 1.00 88.31 180 ALA A O 1
ATOM 1418 N N . ASN A 1 181 ? -5.499 -10.211 17.777 1.00 86.50 181 ASN A N 1
ATOM 1419 C CA . ASN A 1 181 ? -6.172 -9.106 18.454 1.00 86.50 181 ASN A CA 1
ATOM 1420 C C . ASN A 1 181 ? -7.706 -9.151 18.295 1.00 86.50 181 ASN A C 1
ATOM 1422 O O . ASN A 1 181 ? -8.251 -8.993 17.204 1.00 86.50 181 ASN A O 1
ATOM 1426 N N . ALA A 1 182 ? -8.432 -9.298 19.409 1.00 83.12 182 ALA A N 1
ATOM 1427 C CA . ALA A 1 182 ? -9.895 -9.373 19.412 1.00 83.12 182 ALA A CA 1
ATOM 1428 C C . ALA A 1 182 ? -10.596 -8.130 18.825 1.00 83.12 182 ALA A C 1
ATOM 1430 O O . ALA A 1 182 ? -11.686 -8.271 18.271 1.00 83.12 182 ALA A O 1
ATOM 1431 N N . ALA A 1 183 ? -9.988 -6.943 18.919 1.00 83.50 183 ALA A N 1
ATOM 1432 C CA . ALA A 1 183 ? -10.573 -5.696 18.428 1.00 83.50 183 ALA A CA 1
ATOM 1433 C C . ALA A 1 183 ? -10.564 -5.594 16.892 1.00 83.50 183 ALA A C 1
ATOM 1435 O O . ALA A 1 183 ? -11.485 -5.028 16.310 1.00 83.50 183 ALA A O 1
ATOM 1436 N N . THR A 1 184 ? -9.549 -6.157 16.230 1.00 85.69 184 THR A N 1
ATOM 1437 C CA . THR A 1 184 ? -9.333 -6.007 14.778 1.00 85.69 184 THR A CA 1
ATOM 1438 C C . THR A 1 184 ? -9.584 -7.288 13.980 1.00 85.69 184 THR A C 1
ATOM 1440 O O . THR A 1 184 ? -9.720 -7.242 12.752 1.00 85.69 184 THR A O 1
ATOM 1443 N N . ARG A 1 185 ? -9.712 -8.443 14.648 1.00 84.44 185 ARG A N 1
ATOM 1444 C CA . ARG A 1 185 ? -9.964 -9.746 14.011 1.00 84.44 185 ARG A CA 1
ATOM 1445 C C . ARG A 1 185 ? -11.176 -9.717 13.072 1.00 84.44 185 ARG A C 1
ATOM 1447 O O . ARG A 1 185 ? -11.067 -10.099 11.910 1.00 84.44 185 ARG A O 1
ATOM 1454 N N . CYS A 1 186 ? -12.318 -9.211 13.544 1.00 80.88 186 CYS A N 1
ATOM 1455 C CA . CYS A 1 186 ? -13.587 -9.200 12.795 1.00 80.88 186 CYS A CA 1
ATOM 1456 C C . CYS A 1 186 ? -13.620 -8.227 11.611 1.00 80.88 186 CYS A C 1
ATOM 1458 O O . CYS A 1 186 ? -14.524 -8.303 10.784 1.00 80.88 186 CYS A O 1
ATOM 1460 N N . THR A 1 187 ? -12.644 -7.332 11.517 1.00 86.56 187 THR A N 1
ATOM 1461 C CA . THR A 1 187 ? -12.535 -6.320 10.464 1.00 86.56 187 THR A CA 1
ATOM 1462 C C . THR A 1 187 ? -11.348 -6.583 9.537 1.00 86.56 187 THR A C 1
ATOM 1464 O O . THR A 1 187 ? -10.888 -5.685 8.833 1.00 86.56 187 THR A O 1
ATOM 1467 N N . THR A 1 188 ? -10.849 -7.823 9.548 1.00 89.00 188 THR A N 1
ATOM 1468 C CA . THR A 1 188 ? -9.738 -8.308 8.726 1.00 89.00 188 THR A CA 1
ATOM 1469 C C . THR A 1 188 ? -10.255 -9.183 7.590 1.00 89.00 188 THR A C 1
ATOM 1471 O O . THR A 1 188 ? -10.822 -10.256 7.814 1.00 89.00 188 THR A O 1
ATOM 1474 N N . TYR A 1 189 ? -10.025 -8.738 6.360 1.00 88.38 189 TYR A N 1
ATOM 1475 C CA . TYR A 1 189 ? -10.380 -9.433 5.130 1.00 88.38 189 TYR A CA 1
ATOM 1476 C C . TYR A 1 189 ? -9.101 -9.878 4.420 1.00 88.38 189 TYR A C 1
ATOM 1478 O O . TYR A 1 189 ? -8.175 -9.089 4.255 1.00 88.38 189 TYR A O 1
ATOM 1486 N N . THR A 1 190 ? -9.033 -11.153 4.033 1.00 87.06 190 THR A N 1
ATOM 1487 C CA . THR A 1 190 ? -7.790 -11.783 3.535 1.00 87.06 190 THR A CA 1
ATOM 1488 C C . THR A 1 190 ? -7.870 -12.253 2.079 1.00 87.06 190 THR A C 1
ATOM 1490 O O . THR A 1 190 ? -6.976 -12.963 1.617 1.00 87.06 190 THR A O 1
ATOM 1493 N N . SER A 1 191 ? -8.924 -11.864 1.356 1.00 85.38 191 SER A N 1
ATOM 1494 C CA . SER A 1 191 ? -9.095 -12.111 -0.079 1.00 85.38 191 SER A CA 1
ATOM 1495 C C . SER A 1 191 ? -9.866 -10.968 -0.745 1.00 85.38 191 SER A C 1
ATOM 1497 O O . SER A 1 191 ? -10.775 -10.393 -0.143 1.00 85.38 191 SER A O 1
ATOM 1499 N N . TRP A 1 192 ? -9.533 -10.675 -2.008 1.00 83.25 192 TRP A N 1
ATOM 1500 C CA . TRP A 1 192 ? -10.279 -9.756 -2.879 1.00 83.25 192 TRP A CA 1
ATOM 1501 C C . TRP A 1 192 ? -11.629 -10.340 -3.325 1.00 83.25 192 TRP A C 1
ATOM 1503 O O . TRP A 1 192 ? -12.579 -9.603 -3.589 1.00 83.25 192 TRP A O 1
ATOM 1513 N N . TRP A 1 193 ? -11.717 -11.670 -3.411 1.00 77.56 193 TRP A N 1
ATOM 1514 C CA . TRP A 1 193 ? -12.770 -12.384 -4.135 1.00 77.56 193 TRP A CA 1
ATOM 1515 C C . TRP A 1 193 ? -13.738 -13.091 -3.198 1.00 77.56 193 TRP A C 1
ATOM 1517 O O . TRP A 1 193 ? -14.938 -12.769 -3.124 1.00 77.56 193 TRP A O 1
ATOM 1527 N N . ALA A 1 194 ? -13.211 -14.068 -2.461 1.00 66.44 194 ALA A N 1
ATOM 1528 C CA . ALA A 1 194 ? -13.975 -14.803 -1.486 1.00 66.44 194 ALA A CA 1
ATOM 1529 C C . ALA A 1 194 ? -14.318 -13.830 -0.362 1.00 66.44 194 ALA A C 1
ATOM 1531 O O . ALA A 1 194 ? -13.434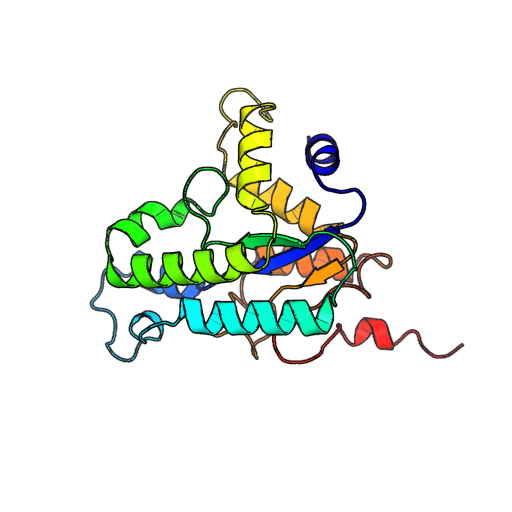 -13.275 0.281 1.00 66.44 194 ALA A O 1
ATOM 1532 N N . GLY A 1 195 ? -15.609 -13.656 -0.067 1.00 54.19 195 GLY A N 1
ATOM 1533 C CA . GLY A 1 195 ? -16.080 -12.939 1.126 1.00 54.19 195 GLY A CA 1
ATOM 1534 C C . GLY A 1 195 ? -15.724 -13.613 2.449 1.00 54.19 195 GLY A C 1
ATOM 1535 O O . GLY A 1 195 ? -16.481 -13.529 3.416 1.00 54.19 195 GLY A O 1
ATOM 1536 N N . GLY A 1 196 ? -14.586 -14.304 2.487 1.00 49.91 196 GLY A N 1
ATOM 1537 C CA . GLY A 1 196 ? -13.915 -14.811 3.660 1.00 49.91 196 GLY A CA 1
ATOM 1538 C C . GLY A 1 196 ? -13.363 -13.656 4.479 1.00 49.91 196 GLY A C 1
ATOM 1539 O O . GLY A 1 196 ? -12.157 -13.476 4.602 1.00 49.91 196 GLY A O 1
ATOM 1540 N N . MET A 1 197 ? -14.269 -12.919 5.118 1.00 52.69 197 MET A N 1
ATOM 1541 C CA . MET A 1 197 ? -14.028 -12.541 6.505 1.00 52.69 197 MET A CA 1
ATOM 1542 C C . MET A 1 197 ? -13.552 -13.818 7.205 1.00 52.69 197 MET A C 1
ATOM 1544 O O . MET A 1 197 ? -14.194 -14.867 7.039 1.00 52.69 197 MET A O 1
ATOM 1548 N N . ASP A 1 198 ? -12.410 -13.771 7.887 1.00 53.97 198 ASP A N 1
ATOM 1549 C CA . ASP A 1 198 ? -11.874 -14.962 8.536 1.00 53.97 198 ASP A CA 1
ATOM 1550 C C . ASP A 1 198 ? -12.980 -15.630 9.379 1.00 53.97 198 ASP A C 1
ATOM 1552 O O . ASP A 1 198 ? -13.666 -14.983 10.178 1.00 53.97 198 ASP A O 1
ATOM 1556 N N . ARG A 1 199 ? -13.246 -16.921 9.133 1.00 53.06 199 ARG A N 1
ATOM 1557 C CA . ARG A 1 199 ? -14.395 -17.609 9.747 1.00 53.06 199 ARG A CA 1
ATOM 1558 C C . ARG A 1 199 ? -14.240 -17.741 11.266 1.00 53.06 199 ARG A C 1
ATOM 1560 O O . ARG A 1 199 ? -15.256 -17.925 11.937 1.00 53.06 199 ARG A O 1
ATOM 1567 N N . SER A 1 200 ? -13.033 -17.573 11.821 1.00 51.88 200 SER A N 1
ATOM 1568 C CA . SER A 1 200 ? -12.808 -17.517 13.274 1.00 51.88 200 SER A CA 1
ATOM 1569 C C . SER A 1 200 ? -13.546 -16.351 13.947 1.00 51.88 200 SER A C 1
ATOM 1571 O O . SER A 1 200 ? -13.862 -16.428 15.133 1.00 51.88 200 SER A O 1
ATOM 1573 N N . CYS A 1 201 ? -13.914 -15.311 13.194 1.00 56.03 201 CYS A N 1
ATOM 1574 C CA . CYS A 1 201 ? -14.753 -14.202 13.658 1.00 56.03 201 CYS A CA 1
ATOM 1575 C C . CYS A 1 201 ? -16.229 -14.589 13.771 1.00 56.03 201 CYS A C 1
ATOM 1577 O O . CYS A 1 201 ? -16.932 -14.140 14.673 1.00 56.03 201 CYS A O 1
ATOM 1579 N N . LYS A 1 202 ? -16.712 -15.446 12.861 1.00 49.06 202 LYS A N 1
ATOM 1580 C CA . LYS A 1 202 ? -18.104 -15.924 12.858 1.00 49.06 202 LYS A CA 1
ATOM 1581 C C . LYS A 1 202 ? -18.371 -16.958 13.957 1.00 49.06 202 LYS A C 1
ATOM 1583 O O . LYS A 1 202 ? -19.526 -17.156 14.317 1.00 49.06 202 LYS A O 1
ATOM 1588 N N . ALA A 1 203 ? -17.326 -17.570 14.520 1.00 47.28 203 ALA A N 1
ATOM 1589 C CA . ALA A 1 203 ? -17.439 -18.567 15.587 1.00 47.28 203 ALA A CA 1
ATOM 1590 C C . ALA A 1 203 ? -17.878 -17.990 16.952 1.00 47.28 203 ALA A C 1
ATOM 1592 O O . ALA A 1 203 ? -18.264 -18.753 17.829 1.00 47.28 203 ALA A O 1
ATOM 1593 N N . ARG A 1 204 ? -17.907 -16.658 17.136 1.00 42.50 204 ARG A N 1
ATOM 1594 C CA . ARG A 1 204 ? -18.513 -15.998 18.313 1.00 42.50 204 ARG A CA 1
ATOM 1595 C C . ARG A 1 204 ? -19.953 -15.539 18.057 1.00 42.50 204 ARG A C 1
ATOM 1597 O O . ARG A 1 204 ? -20.338 -14.419 18.377 1.00 42.50 204 ARG A O 1
ATOM 1604 N N . LYS A 1 205 ? -20.771 -16.411 17.472 1.00 39.84 205 LYS A N 1
ATOM 1605 C CA . LYS A 1 205 ? -22.229 -16.325 17.605 1.00 39.84 205 LYS A CA 1
ATOM 1606 C C . LYS A 1 205 ? -22.773 -17.673 18.055 1.00 39.84 205 LYS A C 1
ATOM 1608 O O . LYS A 1 205 ? -23.221 -18.464 17.233 1.00 39.84 205 LYS A O 1
ATOM 1613 N N . LYS A 1 206 ? -22.753 -17.893 19.365 1.00 31.55 206 LYS A N 1
ATOM 1614 C CA . LYS A 1 206 ? -23.926 -18.317 20.136 1.00 31.55 206 LYS A CA 1
ATOM 1615 C C . LYS A 1 206 ? -23.669 -18.007 21.624 1.00 31.55 206 LYS A C 1
ATOM 1617 O O . LYS A 1 206 ? -22.525 -18.179 22.041 1.00 31.55 206 LYS A O 1
ATOM 1622 N N . PRO A 1 207 ? -24.665 -17.444 22.332 1.00 43.34 207 PRO A N 1
ATOM 1623 C CA . PRO A 1 207 ? -24.599 -17.203 23.772 1.00 43.34 207 PRO A CA 1
ATOM 1624 C C . PRO A 1 207 ? -24.405 -18.502 24.556 1.00 43.34 207 PRO A C 1
ATOM 1626 O O . PRO A 1 207 ? -24.808 -19.567 24.028 1.00 43.34 207 PRO A O 1
#

Organism: NCBI:txid1333877

pLDDT: mean 79.62, std 14.52, range [31.55, 94.88]

Foldseek 3Di:
DLVVLVVLDDPFEAEEEFEQCVPLLCVCVVPVDDDDCPRLLVPQLSLVVLLVLSVLLCCVQVNPPRDAYEYAYQLDEDQQHPPVCVVVLVVDVRSVVSSVVSVVSNVVVVHHDNSNSLLVCCLVPPPDPPRSRPPVVSLVSVLVCLLPHQAYAYALDPVCVSRHVVPDPSVVSSLVSQCVDPRRLQRYHHGSPPPCSPCVNVVPPDD

Secondary structure (DSSP, 8-state):
-HHHHHTTS-SS-EEEEE-SSHHHHHHHHHH-SPPPTTSGGGSTTHHHHHHHHHHHHHHHHT-SSSS-EEEEETT--STTS-GGGHHHHHH-HHHHHHHHHHHHHHHTTT-EEHHHHHHHHHHHS-SSTT-TT-HHHHHHHHHHHHHH-SEEEE--SGGGTTSS-TT-HHHHHHHHHHHH-TTTGGGEE--SSS--B-HHHHT----

Sequence (207 aa):
YVQGMLRRLPKEFAVVQWRSMTHQLMVLLEQWKEIDPAHPINQTAHHQHCAKAVVHGAKKFLGVGRGPIVLFSDIHRQQGGYTEFDAAWLAWPSLEADRAEAENMLSAQGWLNGDRIVAQYMIETPFSPGYETDEGVEGLVVEHVSAIAPLFLTCFKSDCGHCGRSISQFTGAIVRTRLANAATRCTTYTSWWAGGMDRSCKARKKP